Protein AF-0000000084362006 (afdb_homodimer)

Structure (mmCIF, N/CA/C/O backbone):
data_AF-0000000084362006-model_v1
#
loop_
_entity.id
_entity.type
_entity.pdbx_description
1 polymer 'CBS domain-containing protein'
#
loop_
_atom_site.group_PDB
_atom_site.id
_atom_site.type_symbol
_atom_site.label_atom_id
_atom_site.label_alt_id
_atom_site.label_comp_id
_atom_site.label_asym_id
_atom_site.label_entity_id
_atom_site.label_seq_id
_atom_site.pdbx_PDB_ins_code
_atom_site.Cartn_x
_atom_site.Cartn_y
_atom_site.Cartn_z
_atom_site.occupancy
_atom_site.B_iso_or_equiv
_atom_site.auth_seq_id
_atom_site.auth_comp_id
_atom_site.auth_asym_id
_atom_site.auth_atom_id
_atom_site.pdbx_PDB_model_num
ATOM 1 N N . MET A 1 1 ? 9.062 18.781 8.891 1 82.44 1 MET A N 1
ATOM 2 C CA . MET A 1 1 ? 9.781 17.594 9.359 1 82.44 1 MET A CA 1
ATOM 3 C C . MET A 1 1 ? 10.539 16.938 8.211 1 82.44 1 MET A C 1
ATOM 5 O O . MET A 1 1 ? 10.039 16.859 7.09 1 82.44 1 MET A O 1
ATOM 9 N N . LYS A 1 2 ? 11.789 16.469 8.547 1 90.5 2 LYS A N 1
ATOM 10 C CA . LYS A 1 2 ? 12.664 15.953 7.496 1 90.5 2 LYS A CA 1
ATOM 11 C C . LYS A 1 2 ? 12.586 14.43 7.414 1 90.5 2 LYS A C 1
ATOM 13 O O . LYS A 1 2 ? 12.188 13.766 8.375 1 90.5 2 LYS A O 1
ATOM 18 N N . ILE A 1 3 ? 12.984 13.922 6.242 1 92.62 3 ILE A N 1
ATOM 19 C CA . ILE A 1 3 ? 12.984 12.484 5.965 1 92.62 3 ILE A CA 1
ATOM 20 C C . ILE A 1 3 ? 13.953 11.781 6.91 1 92.62 3 ILE A C 1
ATOM 22 O O . ILE A 1 3 ? 13.719 10.641 7.316 1 92.62 3 ILE A O 1
ATOM 26 N N . SER A 1 4 ? 14.953 12.477 7.344 1 92.69 4 SER A N 1
ATOM 27 C CA . SER A 1 4 ? 15.953 11.914 8.242 1 92.69 4 SER A CA 1
ATOM 28 C C . SER A 1 4 ? 15.312 11.445 9.547 1 92.69 4 SER A C 1
ATOM 30 O O . SER A 1 4 ? 15.758 10.461 10.141 1 92.69 4 SER A O 1
ATOM 32 N N . THR A 1 5 ? 14.297 12.117 9.961 1 89.69 5 THR A N 1
ATOM 33 C CA . THR A 1 5 ? 13.602 11.781 11.195 1 89.69 5 THR A CA 1
ATOM 34 C C . THR A 1 5 ? 12.93 10.422 11.086 1 89.69 5 THR A C 1
ATOM 36 O O . THR A 1 5 ? 12.93 9.641 12.047 1 89.69 5 THR A O 1
ATOM 39 N N . ILE A 1 6 ? 12.383 10.125 9.945 1 89.94 6 ILE A N 1
ATOM 40 C CA . ILE A 1 6 ? 11.711 8.844 9.703 1 89.94 6 ILE A CA 1
ATOM 41 C C . ILE A 1 6 ? 12.75 7.723 9.664 1 89.94 6 ILE A C 1
ATOM 43 O O . ILE A 1 6 ? 12.531 6.652 10.234 1 89.94 6 ILE A O 1
ATOM 47 N N . LEU A 1 7 ? 13.859 8.023 9.023 1 90.19 7 LEU A N 1
ATOM 48 C CA . LEU A 1 7 ? 14.891 7.008 8.859 1 90.19 7 LEU A CA 1
ATOM 49 C C . LEU A 1 7 ? 15.477 6.605 10.211 1 90.19 7 LEU A C 1
ATOM 51 O O . LEU A 1 7 ? 15.82 5.438 10.422 1 90.19 7 LEU A O 1
ATOM 55 N N . LEU A 1 8 ? 15.625 7.539 11.016 1 86.06 8 LEU A N 1
ATOM 56 C CA . LEU A 1 8 ? 16.156 7.273 12.344 1 86.06 8 LEU A CA 1
ATOM 57 C C . LEU A 1 8 ? 15.273 6.297 13.109 1 86.06 8 LEU A C 1
ATOM 59 O O . LEU A 1 8 ? 15.766 5.461 13.875 1 86.06 8 LEU A O 1
ATOM 63 N N . ARG A 1 9 ? 14.055 6.312 12.828 1 83 9 ARG A N 1
ATOM 64 C CA . ARG A 1 9 ? 13.094 5.453 13.516 1 83 9 ARG A CA 1
ATOM 65 C C . ARG A 1 9 ? 13.062 4.062 12.891 1 83 9 ARG A C 1
ATOM 67 O O . ARG A 1 9 ? 12.797 3.076 13.578 1 83 9 ARG A O 1
ATOM 74 N N . LYS A 1 10 ? 13.227 3.922 11.633 1 83.94 10 LYS A N 1
ATOM 75 C CA . LYS A 1 10 ? 13.109 2.664 10.898 1 83.94 10 LYS A CA 1
ATOM 76 C C . LYS A 1 10 ? 14.391 1.849 11 1 83.94 10 LYS A C 1
ATOM 78 O O . LYS A 1 10 ? 14.367 0.624 10.867 1 83.94 10 LYS A O 1
ATOM 83 N N . GLY A 1 11 ? 15.5 2.459 11.234 1 74.69 11 GLY A N 1
ATOM 84 C CA . GLY A 1 11 ? 16.781 1.776 11.281 1 74.69 11 GLY A CA 1
ATOM 85 C C . GLY A 1 11 ? 17.562 1.874 9.984 1 74.69 11 GLY A C 1
ATOM 86 O O . GLY A 1 11 ? 17.031 2.359 8.977 1 74.69 11 GLY A O 1
ATOM 87 N N . ALA A 1 12 ? 18.828 1.39 10.023 1 67 12 ALA A N 1
ATOM 88 C CA . ALA A 1 12 ? 19.812 1.66 8.969 1 67 12 ALA A CA 1
ATOM 89 C C . ALA A 1 12 ? 19.875 0.514 7.965 1 67 12 ALA A C 1
ATOM 91 O O . ALA A 1 12 ? 20.484 0.64 6.906 1 67 12 ALA A O 1
ATOM 92 N N . ASN A 1 13 ? 19.219 -0.508 8.18 1 79.25 13 ASN A N 1
ATOM 93 C CA . ASN A 1 13 ? 19.422 -1.626 7.262 1 79.25 13 ASN A CA 1
ATOM 94 C C . ASN A 1 13 ? 18.375 -1.633 6.145 1 79.25 13 ASN A C 1
ATOM 96 O O . ASN A 1 13 ? 17.172 -1.722 6.414 1 79.25 13 ASN A O 1
ATOM 100 N N . VAL A 1 14 ? 18.969 -1.453 4.949 1 89.56 14 VAL A N 1
ATOM 101 C CA . VAL A 1 14 ? 18.078 -1.466 3.789 1 89.56 14 VAL A CA 1
ATOM 102 C C . VAL A 1 14 ? 18.141 -2.832 3.109 1 89.56 14 VAL A C 1
ATOM 104 O O . VAL A 1 14 ? 19.188 -3.246 2.619 1 89.56 14 VAL A O 1
ATOM 107 N N . ILE A 1 15 ? 17.125 -3.58 3.139 1 95.06 15 ILE A N 1
ATOM 108 C CA . ILE A 1 15 ? 17.016 -4.848 2.426 1 95.06 15 ILE A CA 1
ATOM 109 C C . ILE A 1 15 ? 16.766 -4.59 0.944 1 95.06 15 ILE A C 1
ATOM 111 O O . ILE A 1 15 ? 15.906 -3.771 0.592 1 95.06 15 ILE A O 1
ATOM 115 N N . SER A 1 16 ? 17.5 -5.199 0.056 1 97.19 16 SER A N 1
ATOM 116 C CA . SER A 1 16 ? 17.359 -5.02 -1.386 1 97.19 16 SER A CA 1
ATOM 117 C C . SER A 1 16 ? 17.438 -6.355 -2.119 1 97.19 16 SER A C 1
ATOM 119 O O . SER A 1 16 ? 17.766 -7.383 -1.518 1 97.19 16 SER A O 1
ATOM 121 N N . LEU A 1 17 ? 17.094 -6.324 -3.326 1 98.38 17 LEU A N 1
ATOM 122 C CA . LEU A 1 17 ? 17.156 -7.484 -4.207 1 98.38 17 LEU A CA 1
ATOM 123 C C . LEU A 1 17 ? 18.188 -7.262 -5.316 1 98.38 17 LEU A C 1
ATOM 125 O O . LEU A 1 17 ? 18.609 -6.125 -5.562 1 98.38 17 LEU A O 1
ATOM 129 N N . ARG A 1 18 ? 18.547 -8.367 -5.938 1 98.56 18 ARG A N 1
ATOM 130 C CA . ARG A 1 18 ? 19.25 -8.336 -7.215 1 98.56 18 ARG A CA 1
ATOM 131 C C . ARG A 1 18 ? 18.281 -8.531 -8.383 1 98.56 18 ARG A C 1
ATOM 133 O O . ARG A 1 18 ? 17.25 -9.164 -8.234 1 98.56 18 ARG A O 1
ATOM 140 N N . PRO A 1 19 ? 18.672 -7.957 -9.594 1 98.62 19 PRO A N 1
ATOM 141 C CA . PRO A 1 19 ? 17.797 -8.117 -10.758 1 98.62 19 PRO A CA 1
ATOM 142 C C . PRO A 1 19 ? 17.531 -9.586 -11.102 1 98.62 19 PRO A C 1
ATOM 144 O O . PRO A 1 19 ? 16.469 -9.922 -11.633 1 98.62 19 PRO A O 1
ATOM 147 N N . GLU A 1 20 ? 18.406 -10.445 -10.695 1 98.5 20 GLU A N 1
ATOM 148 C CA . GLU A 1 20 ? 18.344 -11.844 -11.117 1 98.5 20 GLU A CA 1
ATOM 149 C C . GLU A 1 20 ? 17.625 -12.695 -10.078 1 98.5 20 GLU A C 1
ATOM 151 O O . GLU A 1 20 ? 17.391 -13.891 -10.297 1 98.5 20 GLU A O 1
ATOM 156 N N . ASP A 1 21 ? 17.391 -12.133 -8.922 1 98.56 21 ASP A N 1
ATOM 157 C CA . ASP A 1 21 ? 16.594 -12.875 -7.945 1 98.56 21 ASP A CA 1
ATOM 158 C C . ASP A 1 21 ? 15.234 -13.242 -8.516 1 98.56 21 ASP A C 1
ATOM 160 O O . ASP A 1 21 ? 14.758 -12.609 -9.461 1 98.56 21 ASP A O 1
ATOM 164 N N . THR A 1 22 ? 14.578 -14.242 -8 1 98.69 22 THR A N 1
ATOM 165 C CA . THR A 1 22 ? 13.258 -14.648 -8.469 1 98.69 22 THR A CA 1
ATOM 166 C C . THR A 1 22 ? 12.164 -13.898 -7.719 1 98.69 22 THR A C 1
ATOM 168 O O . THR A 1 22 ? 12.391 -13.383 -6.621 1 98.69 22 THR A O 1
ATOM 171 N N . VAL A 1 23 ? 11.039 -13.898 -8.281 1 98.44 23 VAL A N 1
ATOM 172 C CA . VAL A 1 23 ? 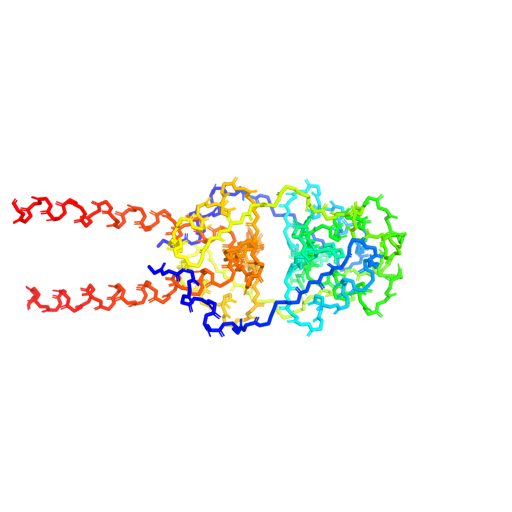9.867 -13.312 -7.645 1 98.44 23 VAL A CA 1
ATOM 173 C C . VAL A 1 23 ? 9.508 -14.102 -6.387 1 98.44 23 VAL A C 1
ATOM 175 O O . VAL A 1 23 ? 9.055 -13.523 -5.398 1 98.44 23 VAL A O 1
ATOM 178 N N . GLN A 1 24 ? 9.805 -15.336 -6.43 1 98.38 24 GLN A N 1
ATOM 179 C CA . GLN A 1 24 ? 9.617 -16.141 -5.234 1 98.38 24 GLN A CA 1
ATOM 180 C C . GLN A 1 24 ? 10.445 -15.617 -4.07 1 98.38 24 GLN A C 1
ATOM 182 O O . GLN A 1 24 ? 9.938 -15.461 -2.957 1 98.38 24 GLN A O 1
ATOM 187 N N . THR A 1 25 ? 11.672 -15.359 -4.363 1 98.62 25 THR A N 1
ATOM 188 C CA . THR A 1 25 ? 12.555 -14.789 -3.348 1 98.62 25 THR A CA 1
ATOM 189 C C . THR A 1 25 ? 12.039 -13.438 -2.877 1 98.62 25 THR A C 1
ATOM 191 O O . THR A 1 25 ? 12 -13.164 -1.677 1 98.62 25 THR A O 1
ATOM 194 N N . ALA A 1 26 ? 11.648 -12.648 -3.814 1 98.75 26 ALA A N 1
ATOM 195 C CA . ALA A 1 26 ? 11.109 -11.328 -3.49 1 98.75 26 ALA A CA 1
ATOM 196 C C . ALA A 1 26 ? 9.883 -11.438 -2.59 1 98.75 26 ALA A C 1
ATOM 198 O O . ALA A 1 26 ? 9.773 -10.734 -1.586 1 98.75 26 ALA A O 1
ATOM 199 N N . SER A 1 27 ? 8.93 -12.328 -2.92 1 98.62 27 SER A N 1
ATOM 200 C CA . SER A 1 27 ? 7.707 -12.492 -2.141 1 98.62 27 SER A CA 1
ATOM 201 C C . SER A 1 27 ? 8.016 -12.938 -0.714 1 98.62 27 SER A C 1
ATOM 203 O O . SER A 1 27 ? 7.352 -12.508 0.231 1 98.62 27 SER A O 1
ATOM 205 N N . ALA A 1 28 ? 9.055 -13.773 -0.589 1 98.69 28 ALA A N 1
ATOM 206 C CA . ALA A 1 28 ? 9.477 -14.227 0.732 1 98.69 28 ALA A CA 1
ATOM 207 C C . ALA A 1 28 ? 10 -13.062 1.569 1 98.69 28 ALA A C 1
ATOM 209 O O . ALA A 1 28 ? 9.594 -12.891 2.721 1 98.69 28 ALA A O 1
ATOM 210 N N . ILE A 1 29 ? 10.836 -12.289 1.008 1 98.44 29 ILE A N 1
ATOM 211 C CA . ILE A 1 29 ? 11.461 -11.18 1.724 1 98.44 29 ILE A CA 1
ATOM 212 C C . ILE A 1 29 ? 10.398 -10.156 2.117 1 98.44 29 ILE A C 1
ATOM 214 O O . ILE A 1 29 ? 10.367 -9.695 3.262 1 98.44 29 ILE A O 1
ATOM 218 N N . LEU A 1 30 ? 9.492 -9.82 1.196 1 98.19 30 LEU A N 1
ATOM 219 C CA . LEU A 1 30 ? 8.43 -8.867 1.482 1 98.19 30 LEU A CA 1
ATOM 220 C C . LEU A 1 30 ? 7.559 -9.359 2.633 1 98.19 30 LEU A C 1
ATOM 222 O O . LEU A 1 30 ? 7.25 -8.594 3.555 1 98.19 30 LEU A O 1
ATOM 226 N N . THR A 1 31 ? 7.219 -10.633 2.576 1 98.25 31 THR A N 1
ATOM 227 C CA . THR A 1 31 ? 6.305 -11.219 3.551 1 98.25 31 THR A CA 1
ATOM 228 C C . THR A 1 31 ? 6.965 -11.312 4.922 1 98.25 31 THR A C 1
ATOM 230 O O . THR A 1 31 ? 6.391 -10.891 5.926 1 98.25 31 THR A O 1
ATOM 233 N N . ILE A 1 32 ? 8.188 -11.789 4.973 1 97.75 32 ILE A N 1
ATOM 234 C CA . ILE A 1 32 ? 8.898 -12.047 6.219 1 97.75 32 ILE A CA 1
ATOM 235 C C . ILE A 1 32 ? 9.203 -10.727 6.922 1 97.75 32 ILE A C 1
ATOM 237 O O . ILE A 1 32 ? 9.07 -10.625 8.141 1 97.75 32 ILE A O 1
ATOM 241 N N . ASN A 1 33 ? 9.562 -9.727 6.18 1 95.62 33 ASN A N 1
ATOM 242 C CA . ASN A 1 33 ? 9.969 -8.453 6.766 1 95.62 33 ASN A CA 1
ATOM 243 C C . ASN A 1 33 ? 8.789 -7.496 6.887 1 95.62 33 ASN A C 1
ATOM 245 O O . ASN A 1 33 ? 8.93 -6.395 7.418 1 95.62 33 ASN A O 1
ATOM 249 N N . LYS A 1 34 ? 7.617 -7.852 6.348 1 95.25 34 LYS A N 1
ATOM 250 C CA . LYS A 1 34 ? 6.391 -7.066 6.414 1 95.25 34 LYS A CA 1
ATOM 251 C C . LYS A 1 34 ? 6.582 -5.691 5.781 1 95.25 34 LYS A C 1
ATOM 253 O O . LYS A 1 34 ? 6.227 -4.672 6.375 1 95.25 34 LYS A O 1
ATOM 258 N N . ILE A 1 35 ? 7.207 -5.703 4.605 1 95.19 35 ILE A N 1
ATOM 259 C CA . ILE A 1 35 ? 7.395 -4.473 3.848 1 95.19 35 ILE A CA 1
ATOM 260 C C . ILE A 1 35 ? 6.73 -4.605 2.479 1 95.19 35 ILE A C 1
ATOM 262 O O . ILE A 1 35 ? 6.445 -5.715 2.023 1 95.19 35 ILE A O 1
ATOM 266 N N . GLY A 1 36 ? 6.461 -3.467 1.803 1 97.06 36 GLY A N 1
ATOM 267 C CA . GLY A 1 36 ? 5.637 -3.492 0.606 1 97.06 36 GLY A CA 1
ATOM 268 C C . GLY A 1 36 ? 6.434 -3.314 -0.672 1 97.06 36 GLY A C 1
ATOM 269 O O . GLY A 1 36 ? 5.891 -3.434 -1.771 1 97.06 36 GLY A O 1
ATOM 270 N N . ALA A 1 37 ? 7.738 -3.014 -0.5 1 97.94 37 ALA A N 1
ATOM 271 C CA . ALA A 1 37 ? 8.586 -2.816 -1.672 1 97.94 37 ALA A CA 1
ATOM 272 C C . ALA A 1 37 ? 10.055 -3.053 -1.333 1 97.94 37 ALA A C 1
ATOM 274 O O . ALA A 1 37 ? 10.461 -2.939 -0.172 1 97.94 37 ALA A O 1
ATOM 275 N N . LEU A 1 38 ? 10.781 -3.391 -2.354 1 98.44 38 LEU A N 1
ATOM 276 C CA . LEU A 1 38 ? 12.211 -3.639 -2.234 1 98.44 38 LEU A CA 1
ATOM 277 C C . LEU A 1 38 ? 12.984 -2.9 -3.324 1 98.44 38 LEU A C 1
ATOM 279 O O . LEU A 1 38 ? 12.664 -3.027 -4.508 1 98.44 38 LEU A O 1
ATOM 283 N N . PRO A 1 39 ? 13.953 -2.117 -2.904 1 98.44 39 PRO A N 1
ATOM 284 C CA . PRO A 1 39 ? 14.867 -1.614 -3.934 1 98.44 39 PRO A CA 1
ATOM 285 C C . PRO A 1 39 ? 15.703 -2.721 -4.566 1 98.44 39 PRO A C 1
ATOM 287 O O . PRO A 1 39 ? 15.969 -3.742 -3.93 1 98.44 39 PRO A O 1
ATOM 290 N N . VAL A 1 40 ? 16.016 -2.488 -5.82 1 98.75 40 VAL A N 1
ATOM 291 C CA . VAL A 1 40 ? 16.828 -3.457 -6.559 1 98.75 40 VAL A CA 1
ATOM 292 C C . VAL A 1 40 ? 18.188 -2.848 -6.895 1 98.75 40 VAL A C 1
ATOM 294 O O . VAL A 1 40 ? 18.266 -1.776 -7.5 1 98.75 40 VAL A O 1
ATOM 297 N N . ARG A 1 41 ? 19.203 -3.535 -6.484 1 97.81 41 ARG A N 1
ATOM 298 C CA . ARG A 1 41 ? 20.578 -3.08 -6.73 1 97.81 41 ARG A CA 1
ATOM 299 C C . ARG A 1 41 ? 21.344 -4.094 -7.566 1 97.81 41 ARG A C 1
ATOM 301 O O . ARG A 1 41 ? 21.188 -5.305 -7.379 1 97.81 41 ARG A O 1
ATOM 308 N N . ASN A 1 42 ? 22.125 -3.559 -8.461 1 97 42 ASN A N 1
ATOM 309 C CA . ASN A 1 42 ? 22.953 -4.469 -9.242 1 97 42 ASN A CA 1
ATOM 310 C C . ASN A 1 42 ? 24.234 -4.832 -8.5 1 97 42 ASN A C 1
ATOM 312 O O . ASN A 1 42 ? 24.391 -4.52 -7.32 1 97 42 ASN A O 1
ATOM 316 N N . SER A 1 43 ? 25.078 -5.551 -9.195 1 95.75 43 SER A N 1
ATOM 317 C CA . SER A 1 43 ? 26.297 -6.047 -8.586 1 95.75 43 SER A CA 1
ATOM 318 C C . SER A 1 43 ? 27.219 -4.898 -8.164 1 95.75 43 SER A C 1
ATOM 320 O O . SER A 1 43 ? 28.031 -5.047 -7.25 1 95.75 43 SER A O 1
ATOM 322 N N . ALA A 1 44 ? 27.109 -3.699 -8.781 1 95 44 ALA A N 1
ATOM 323 C CA . ALA A 1 44 ? 27.891 -2.516 -8.461 1 95 44 ALA A CA 1
ATOM 324 C C . ALA A 1 44 ? 27.234 -1.704 -7.348 1 95 44 ALA A C 1
ATOM 326 O O . ALA A 1 44 ? 27.656 -0.58 -7.059 1 95 44 ALA A O 1
ATOM 327 N N . GLU A 1 45 ? 26.156 -2.209 -6.801 1 93.25 45 GLU A N 1
ATOM 328 C CA . GLU A 1 45 ? 25.438 -1.606 -5.684 1 93.25 45 GLU A CA 1
ATOM 329 C C . GLU A 1 45 ? 24.688 -0.35 -6.125 1 93.25 45 GLU A C 1
ATOM 331 O O . GLU A 1 45 ? 24.359 0.506 -5.297 1 93.25 45 GLU A O 1
ATOM 336 N N . GLU A 1 46 ? 24.484 -0.312 -7.391 1 95.44 46 GLU A N 1
ATOM 337 C CA . GLU A 1 46 ? 23.688 0.79 -7.914 1 95.44 46 GLU A CA 1
ATOM 338 C C . GLU A 1 46 ? 22.188 0.462 -7.871 1 95.44 46 GLU A C 1
ATOM 340 O O . GLU A 1 46 ? 21.797 -0.675 -8.133 1 95.44 46 GLU A O 1
ATOM 345 N N . LEU A 1 47 ? 21.453 1.481 -7.488 1 97.62 47 LEU A N 1
ATOM 346 C CA . LEU A 1 47 ? 20 1.324 -7.512 1 97.62 47 LEU A CA 1
ATOM 347 C C . LEU A 1 47 ? 19.484 1.253 -8.945 1 97.62 47 LEU A C 1
ATOM 349 O O . LEU A 1 47 ? 19.562 2.234 -9.688 1 97.62 47 LEU A O 1
ATOM 353 N N . VAL A 1 48 ? 18.938 0.083 -9.328 1 98 48 VAL A N 1
ATOM 354 C CA . VAL A 1 48 ? 18.578 -0.089 -10.734 1 98 48 VAL A CA 1
ATOM 355 C C . VAL A 1 48 ? 17.062 -0.267 -10.859 1 98 48 VAL A C 1
ATOM 357 O O . VAL A 1 48 ? 16.531 -0.338 -11.969 1 98 48 VAL A O 1
ATOM 360 N N . GLY A 1 49 ? 16.328 -0.363 -9.766 1 98.44 49 GLY A N 1
ATOM 361 C CA . GLY A 1 49 ? 14.891 -0.518 -9.828 1 98.44 49 GLY A CA 1
ATOM 362 C C . GLY A 1 49 ? 14.25 -0.635 -8.453 1 98.44 49 GLY A C 1
ATOM 363 O O . GLY A 1 49 ? 14.914 -0.479 -7.434 1 98.44 49 GLY A O 1
ATOM 364 N N . ILE A 1 50 ? 13.008 -0.867 -8.438 1 98.62 50 ILE A N 1
ATOM 365 C CA . ILE A 1 50 ? 12.227 -1.124 -7.23 1 98.62 50 ILE A CA 1
ATOM 366 C C . ILE A 1 50 ? 11.07 -2.07 -7.555 1 98.62 50 ILE A C 1
ATOM 368 O O . ILE A 1 50 ? 10.438 -1.949 -8.602 1 98.62 50 ILE A O 1
ATOM 372 N N . LEU A 1 51 ? 10.883 -3.062 -6.727 1 98.81 51 LEU A N 1
ATOM 373 C CA . LEU A 1 51 ? 9.797 -4.031 -6.883 1 98.81 51 LEU A CA 1
ATOM 374 C C . LEU A 1 51 ? 8.844 -3.979 -5.695 1 98.81 51 LEU A C 1
ATOM 376 O O . LEU A 1 51 ? 9.273 -4.117 -4.547 1 98.81 51 LEU A O 1
ATOM 380 N N . SER A 1 52 ? 7.613 -3.723 -5.957 1 98.38 52 SER A N 1
ATOM 381 C CA . SER A 1 52 ? 6.609 -3.641 -4.898 1 98.38 52 SER A CA 1
ATOM 382 C C . SER A 1 52 ? 5.629 -4.805 -4.977 1 98.38 52 SER A C 1
ATOM 384 O O . SER A 1 52 ? 5.668 -5.598 -5.922 1 98.38 52 SER A O 1
ATOM 386 N N . GLU A 1 53 ? 4.816 -4.918 -3.908 1 98.31 53 GLU A N 1
ATOM 387 C CA . GLU A 1 53 ? 3.721 -5.883 -3.918 1 98.31 53 GLU A CA 1
ATOM 388 C C . GLU A 1 53 ? 2.84 -5.707 -5.152 1 98.31 53 GLU A C 1
ATOM 390 O O . GLU A 1 53 ? 2.406 -6.688 -5.758 1 98.31 53 GLU A O 1
ATOM 395 N N . ARG A 1 54 ? 2.664 -4.516 -5.574 1 98.06 54 ARG A N 1
ATOM 396 C CA . ARG A 1 54 ? 1.841 -4.227 -6.742 1 98.06 54 ARG A CA 1
ATOM 397 C C . ARG A 1 54 ? 2.467 -4.797 -8.008 1 98.06 54 ARG A C 1
ATOM 399 O O . ARG A 1 54 ? 1.763 -5.344 -8.867 1 98.06 54 ARG A O 1
ATOM 406 N N . ASP A 1 55 ? 3.689 -4.645 -8.18 1 98.38 55 ASP A N 1
ATOM 407 C CA . ASP A 1 55 ? 4.383 -5.199 -9.336 1 98.38 55 ASP A CA 1
ATOM 408 C C . ASP A 1 55 ? 4.188 -6.711 -9.422 1 98.38 55 ASP A C 1
ATOM 410 O O . ASP A 1 55 ? 4.008 -7.262 -10.508 1 98.38 55 ASP A O 1
ATOM 414 N N . ILE A 1 56 ? 4.266 -7.344 -8.25 1 98.62 56 ILE A N 1
ATOM 415 C CA . ILE A 1 56 ? 4.125 -8.797 -8.203 1 98.62 56 ILE A CA 1
ATOM 416 C C . ILE A 1 56 ? 2.703 -9.188 -8.594 1 98.62 56 ILE A C 1
ATOM 418 O O . ILE A 1 56 ? 2.502 -10.125 -9.375 1 98.62 56 ILE A O 1
ATOM 422 N N . VAL A 1 57 ? 1.765 -8.484 -8.125 1 98.56 57 VAL A N 1
ATOM 423 C CA . VAL A 1 57 ? 0.371 -8.773 -8.438 1 98.56 57 VAL A CA 1
ATOM 424 C C . VAL A 1 57 ? 0.111 -8.531 -9.922 1 98.56 57 VAL A C 1
ATOM 426 O O . VAL A 1 57 ? -0.589 -9.305 -10.578 1 98.56 57 VAL A O 1
ATOM 429 N N . LYS A 1 58 ? 0.659 -7.465 -10.461 1 98.31 58 LYS A N 1
ATOM 430 C CA . LYS A 1 58 ? 0.586 -7.23 -11.898 1 98.31 58 LYS A CA 1
ATOM 431 C C . LYS A 1 58 ? 1.196 -8.398 -12.68 1 98.31 58 LYS A C 1
ATOM 433 O O . LYS A 1 58 ? 0.647 -8.828 -13.695 1 98.31 58 LYS A O 1
ATOM 438 N N . GLY A 1 59 ? 2.332 -8.836 -12.188 1 98.31 59 GLY A N 1
ATOM 439 C CA . GLY A 1 59 ? 2.979 -9.984 -12.805 1 98.31 59 GLY A CA 1
ATOM 440 C C . GLY A 1 59 ? 2.119 -11.234 -12.789 1 98.31 59 GLY A C 1
ATOM 441 O O . GLY A 1 59 ? 2.082 -11.984 -13.766 1 98.31 59 GLY A O 1
ATOM 442 N N . MET A 1 60 ? 1.511 -11.422 -11.648 1 97.69 60 MET A N 1
ATOM 443 C CA . MET A 1 60 ? 0.619 -12.578 -11.531 1 97.69 60 MET A CA 1
ATOM 444 C C . MET A 1 60 ? -0.513 -12.492 -12.555 1 97.69 60 MET A C 1
ATOM 446 O O . MET A 1 60 ? -0.897 -13.5 -13.141 1 97.69 60 MET A O 1
ATOM 450 N N . HIS A 1 61 ? -1.099 -11.32 -12.703 1 98.12 61 HIS A N 1
ATOM 451 C CA . HIS A 1 61 ? -2.152 -11.125 -13.688 1 98.12 61 HIS A CA 1
ATOM 452 C C . HIS A 1 61 ? -1.65 -11.422 -15.102 1 98.12 61 HIS A C 1
ATOM 454 O O . HIS A 1 61 ? -2.346 -12.07 -15.883 1 98.12 61 HIS A O 1
ATOM 460 N N . GLN A 1 62 ? -0.466 -11.039 -15.406 1 97.75 62 GLN A N 1
ATOM 461 C CA . GLN A 1 62 ? 0.074 -11.109 -16.766 1 97.75 62 GLN A CA 1
ATOM 462 C C . GLN A 1 62 ? 0.59 -12.508 -17.078 1 97.75 62 GLN A C 1
ATOM 464 O O . GLN A 1 62 ? 0.439 -12.992 -18.203 1 97.75 62 GLN A O 1
ATOM 469 N N . MET A 1 63 ? 1.189 -13.227 -16.031 1 97.38 63 MET A N 1
ATOM 470 C CA . MET A 1 63 ? 1.956 -14.438 -16.328 1 97.38 63 MET A CA 1
ATOM 471 C C . MET A 1 63 ? 1.322 -15.656 -15.656 1 97.38 63 MET A C 1
ATOM 473 O O . MET A 1 63 ? 1.737 -16.781 -15.906 1 97.38 63 MET A O 1
ATOM 477 N N . GLY A 1 64 ? 0.411 -15.43 -14.836 1 96.62 64 GLY A N 1
ATOM 478 C CA . GLY A 1 64 ? -0.166 -16.547 -14.102 1 96.62 64 GLY A CA 1
ATOM 479 C C . GLY A 1 64 ? 0.825 -17.219 -13.18 1 96.62 64 GLY A C 1
ATOM 480 O O . GLY A 1 64 ? 1.566 -16.562 -12.453 1 96.62 64 GLY A O 1
ATOM 481 N N . ALA A 1 65 ? 0.828 -18.5 -13.234 1 96.56 65 ALA A N 1
ATOM 482 C CA . ALA A 1 65 ? 1.661 -19.297 -12.336 1 96.56 65 ALA A CA 1
ATOM 483 C C . ALA A 1 65 ? 3.143 -19.094 -12.641 1 96.56 65 ALA A C 1
ATOM 485 O O . ALA A 1 65 ? 3.988 -19.234 -11.75 1 96.56 65 ALA A O 1
ATOM 486 N N . ALA A 1 66 ? 3.459 -18.75 -13.805 1 97.44 66 ALA A N 1
ATOM 487 C CA . ALA A 1 66 ? 4.852 -18.609 -14.219 1 97.44 66 ALA A CA 1
ATOM 488 C C . ALA A 1 66 ? 5.504 -17.406 -13.531 1 97.44 66 ALA A C 1
ATOM 490 O O . ALA A 1 66 ? 6.73 -17.297 -13.5 1 97.44 66 ALA A O 1
ATOM 491 N N . CYS A 1 67 ? 4.699 -16.547 -12.961 1 97.94 67 CYS A N 1
ATOM 492 C CA . CYS A 1 67 ? 5.184 -15.32 -12.328 1 97.94 67 CYS A CA 1
ATOM 493 C C . CYS A 1 67 ? 6.176 -15.633 -11.219 1 97.94 67 CYS A C 1
ATOM 495 O O . CYS A 1 67 ? 7.195 -14.953 -11.078 1 97.94 67 CYS A O 1
ATOM 497 N N . ILE A 1 68 ? 5.906 -16.688 -10.453 1 97.12 68 ILE A N 1
ATOM 498 C CA . ILE A 1 68 ? 6.672 -17 -9.25 1 97.12 68 ILE A CA 1
ATOM 499 C C . ILE A 1 68 ? 8.125 -17.266 -9.625 1 97.12 68 ILE A C 1
ATOM 501 O O . ILE A 1 68 ? 9.039 -16.984 -8.844 1 97.12 68 ILE A O 1
ATOM 505 N N . ASN A 1 69 ? 8.328 -17.75 -10.859 1 97.38 69 ASN A N 1
ATOM 506 C CA . ASN A 1 69 ? 9.664 -18.141 -11.289 1 97.38 69 ASN A CA 1
ATOM 507 C C . ASN A 1 69 ? 10.32 -17.062 -12.141 1 97.38 69 ASN A C 1
ATOM 509 O O . ASN A 1 69 ? 11.477 -17.188 -12.547 1 97.38 69 ASN A O 1
ATOM 513 N N . SER A 1 70 ? 9.617 -16.016 -12.414 1 98.06 70 SER A N 1
ATOM 514 C CA . SER A 1 70 ? 10.195 -14.914 -13.164 1 98.06 70 SER A CA 1
ATOM 515 C C . SER A 1 70 ? 11.242 -14.164 -12.344 1 98.06 70 SER A C 1
ATOM 517 O O . SER A 1 70 ? 11.352 -14.383 -11.133 1 98.06 70 SER A O 1
ATOM 519 N N . LEU A 1 71 ? 12.023 -13.406 -13.094 1 98.75 71 LEU A N 1
ATOM 520 C CA . LEU A 1 71 ? 13.086 -12.648 -12.43 1 98.75 71 LEU A CA 1
ATOM 521 C C . LEU A 1 71 ? 12.594 -11.266 -12.016 1 98.75 71 LEU A C 1
ATOM 523 O O . LEU A 1 71 ? 11.711 -10.695 -12.664 1 98.75 71 LEU A O 1
ATOM 527 N N . VAL A 1 72 ? 13.156 -10.742 -10.961 1 98.81 72 VAL A N 1
ATOM 528 C CA . VAL A 1 72 ? 12.836 -9.43 -10.43 1 98.81 72 VAL A CA 1
ATOM 529 C C . VAL A 1 72 ? 12.922 -8.383 -11.539 1 98.81 72 VAL A C 1
ATOM 531 O O . VAL A 1 72 ? 12.039 -7.531 -11.672 1 98.81 72 VAL A O 1
ATOM 534 N N . GLN A 1 73 ? 13.906 -8.469 -12.383 1 98.5 73 GLN A N 1
ATOM 535 C CA . GLN A 1 73 ? 14.125 -7.48 -13.438 1 98.5 73 GLN A CA 1
ATOM 536 C C . GLN A 1 73 ? 12.977 -7.48 -14.438 1 98.5 73 GLN A C 1
ATOM 538 O O . GLN A 1 73 ? 12.766 -6.496 -15.156 1 98.5 73 GLN A O 1
ATOM 543 N N . ASP A 1 74 ? 12.203 -8.539 -14.484 1 98 74 ASP A N 1
ATOM 544 C CA . ASP A 1 74 ? 11.094 -8.641 -15.43 1 98 74 ASP A CA 1
ATOM 545 C C . ASP A 1 74 ? 9.883 -7.844 -14.938 1 98 74 ASP A C 1
ATOM 547 O O . ASP A 1 74 ? 8.984 -7.523 -15.727 1 98 74 ASP A O 1
ATOM 551 N N . LEU A 1 75 ? 9.891 -7.531 -13.648 1 98.38 75 LEU A N 1
ATOM 552 C CA . LEU A 1 75 ? 8.68 -6.957 -13.07 1 98.38 75 LEU A CA 1
ATOM 553 C C . LEU A 1 75 ? 8.961 -5.598 -12.445 1 98.38 75 LEU A C 1
ATOM 555 O O . LEU A 1 75 ? 8.047 -4.781 -12.281 1 98.38 75 LEU A O 1
ATOM 559 N N . MET A 1 76 ? 10.18 -5.391 -12.078 1 98.38 76 MET A N 1
ATOM 560 C CA . MET A 1 76 ? 10.516 -4.191 -11.312 1 98.38 76 MET A CA 1
ATOM 561 C C . MET A 1 76 ? 10.32 -2.936 -12.148 1 98.38 76 MET A C 1
ATOM 563 O O . MET A 1 76 ? 10.344 -2.994 -13.383 1 98.38 76 MET A O 1
ATOM 567 N N . SER A 1 77 ? 10.031 -1.827 -11.445 1 97.75 77 SER A N 1
ATOM 568 C CA . SER A 1 77 ? 10.094 -0.525 -12.102 1 97.75 77 SER A CA 1
ATOM 569 C C . SER A 1 77 ? 11.531 -0.023 -12.211 1 97.75 77 SER A C 1
ATOM 571 O O . SER A 1 77 ? 12.289 -0.09 -11.242 1 97.75 77 SER A O 1
ATOM 573 N N . THR A 1 78 ? 11.883 0.504 -13.352 1 97 78 THR A N 1
ATOM 574 C CA . THR A 1 78 ? 13.266 0.938 -13.555 1 97 78 THR A CA 1
ATOM 575 C C . THR A 1 78 ? 13.367 2.459 -13.469 1 97 78 THR A C 1
ATOM 577 O O . THR A 1 78 ? 14.469 3.002 -13.336 1 97 78 THR A O 1
ATOM 580 N N . LYS A 1 79 ? 12.289 3.17 -13.617 1 94.56 79 LYS A N 1
ATOM 581 C CA . LYS A 1 79 ? 12.266 4.609 -13.375 1 94.56 79 LYS A CA 1
ATOM 582 C C . LYS A 1 79 ? 11.984 4.922 -11.914 1 94.56 79 LYS A C 1
ATOM 584 O O . LYS A 1 79 ? 10.844 5.223 -11.539 1 94.56 79 LYS A O 1
ATOM 589 N N . VAL A 1 80 ? 13.055 4.934 -11.164 1 96.25 80 VAL A N 1
ATOM 590 C CA . VAL A 1 80 ? 12.906 5.031 -9.719 1 96.25 80 VAL A CA 1
ATOM 591 C C . VAL A 1 80 ? 13.023 6.492 -9.281 1 96.25 80 VAL A C 1
ATOM 593 O O . VAL A 1 80 ? 14.039 7.141 -9.531 1 96.25 80 VAL A O 1
ATOM 596 N N . THR A 1 81 ? 12.023 7.051 -8.742 1 97.38 81 THR A N 1
ATOM 597 C CA . THR A 1 81 ? 12.094 8.344 -8.078 1 97.38 81 THR A CA 1
ATOM 598 C C . THR A 1 81 ? 12.695 8.211 -6.684 1 97.38 81 THR A C 1
ATOM 600 O O . THR A 1 81 ? 12.336 7.297 -5.938 1 97.38 81 THR A O 1
ATOM 603 N N . THR A 1 82 ? 13.641 9.07 -6.359 1 97.62 82 THR A N 1
ATOM 604 C CA . THR A 1 82 ? 14.305 9 -5.066 1 97.62 82 THR A CA 1
ATOM 605 C C . THR A 1 82 ? 14.172 10.312 -4.309 1 97.62 82 THR A C 1
ATOM 607 O O . THR A 1 82 ? 13.688 11.305 -4.859 1 97.62 82 THR A O 1
ATOM 610 N N . CYS A 1 83 ? 14.508 10.258 -3.072 1 97.12 83 CYS A N 1
ATOM 611 C CA . CYS A 1 83 ? 14.609 11.469 -2.268 1 97.12 83 CYS A CA 1
ATOM 612 C C . CYS A 1 83 ? 15.875 11.453 -1.414 1 97.12 83 CYS A C 1
ATOM 614 O O . CYS A 1 83 ? 16.625 10.477 -1.442 1 97.12 83 CYS A O 1
ATOM 616 N N . THR A 1 84 ? 16.125 12.57 -0.759 1 97 84 THR A N 1
ATOM 617 C CA . THR A 1 84 ? 17.266 12.664 0.144 1 97 84 THR A CA 1
ATOM 618 C C . THR A 1 84 ? 16.812 12.789 1.593 1 97 84 THR A C 1
ATOM 620 O O . THR A 1 84 ? 15.641 13.078 1.854 1 97 84 THR A O 1
ATOM 623 N N . GLU A 1 85 ? 17.719 12.531 2.492 1 94.06 85 GLU A N 1
ATOM 624 C CA . GLU A 1 85 ? 17.375 12.57 3.91 1 94.06 85 GLU A CA 1
ATOM 625 C C . GLU A 1 85 ? 17.031 13.984 4.355 1 94.06 85 GLU A C 1
ATOM 627 O O . GLU A 1 85 ? 16.391 14.18 5.395 1 94.06 85 GLU A O 1
ATOM 632 N N . ASP A 1 86 ? 17.406 15.008 3.553 1 95.5 86 ASP A N 1
ATOM 633 C CA . ASP A 1 86 ? 17.203 16.406 3.932 1 95.5 86 ASP A CA 1
ATOM 634 C C . ASP A 1 86 ? 15.891 16.938 3.377 1 95.5 86 ASP A C 1
ATOM 636 O O . ASP A 1 86 ? 15.461 18.047 3.729 1 95.5 86 ASP A O 1
ATOM 640 N N . GLU A 1 87 ? 15.266 16.188 2.541 1 94.88 87 GLU A N 1
ATOM 641 C CA . GLU A 1 87 ? 14 16.625 1.969 1 94.88 87 GLU A CA 1
ATOM 642 C C . GLU A 1 87 ? 12.898 16.625 3.021 1 94.88 87 GLU A C 1
ATOM 644 O O . GLU A 1 87 ? 12.93 15.852 3.979 1 94.88 87 GLU A O 1
ATOM 649 N N . ASP A 1 88 ? 11.945 17.562 2.818 1 91.38 88 ASP A N 1
ATOM 650 C CA . ASP A 1 88 ? 10.789 17.641 3.707 1 91.38 88 ASP A CA 1
ATOM 651 C C . ASP A 1 88 ? 9.789 16.531 3.412 1 91.38 88 ASP A C 1
ATOM 653 O O . ASP A 1 88 ? 9.539 16.203 2.25 1 91.38 88 ASP A O 1
ATOM 657 N N . VAL A 1 89 ? 9.125 16.094 4.469 1 90.25 89 VAL A N 1
ATOM 658 C CA . VAL A 1 89 ? 8.125 15.039 4.367 1 90.25 89 VAL A CA 1
ATOM 659 C C . VAL A 1 89 ? 7.016 15.469 3.406 1 90.25 89 VAL A C 1
ATOM 661 O O . VAL A 1 89 ? 6.523 14.664 2.617 1 90.25 89 VAL A O 1
ATOM 664 N N . GLN A 1 90 ? 6.676 16.688 3.434 1 86.31 90 GLN A N 1
ATOM 665 C CA . GLN A 1 90 ? 5.617 17.203 2.568 1 86.31 90 GLN A CA 1
ATOM 666 C C . GLN A 1 90 ? 5.996 17.078 1.097 1 86.31 90 GLN A C 1
ATOM 668 O O . GLN A 1 90 ? 5.164 16.719 0.263 1 86.31 90 GLN A O 1
ATOM 673 N N . SER A 1 91 ? 7.203 17.438 0.812 1 90.81 91 SER A N 1
ATOM 674 C CA . SER A 1 91 ? 7.691 17.312 -0.557 1 90.81 91 SER A CA 1
ATOM 675 C C . SER A 1 91 ? 7.648 15.867 -1.037 1 90.81 91 SER A C 1
ATOM 677 O O . SER A 1 91 ? 7.242 15.594 -2.17 1 90.81 91 SER A O 1
ATOM 679 N N . VAL A 1 92 ? 8.023 14.977 -0.136 1 93.56 92 VAL A N 1
ATOM 680 C CA . VAL A 1 92 ? 8.047 13.555 -0.463 1 93.56 92 VAL A CA 1
ATOM 681 C C . VAL A 1 92 ? 6.621 13.047 -0.644 1 93.56 92 VAL A C 1
ATOM 683 O O . VAL A 1 92 ? 6.348 12.258 -1.552 1 93.56 92 VAL A O 1
ATOM 686 N N . GLN A 1 93 ? 5.746 13.508 0.156 1 90.88 93 GLN A N 1
ATOM 687 C CA . GLN A 1 93 ? 4.336 13.156 0.019 1 90.88 93 GLN A CA 1
ATOM 688 C C . GLN A 1 93 ? 3.795 13.562 -1.347 1 90.88 93 GLN A C 1
ATOM 690 O O . GLN A 1 93 ? 3.053 12.812 -1.978 1 90.88 93 GLN A O 1
ATOM 695 N N . GLN A 1 94 ? 4.207 14.727 -1.793 1 90.38 94 GLN A N 1
ATOM 696 C CA . GLN A 1 94 ? 3.773 15.234 -3.092 1 90.38 94 GLN A CA 1
ATOM 697 C C . GLN A 1 94 ? 4.336 14.383 -4.227 1 90.38 94 GLN A C 1
ATOM 699 O O . GLN A 1 94 ? 3.641 14.117 -5.211 1 90.38 94 GLN A O 1
ATOM 704 N N . LYS A 1 95 ? 5.543 13.992 -4.059 1 94.06 95 LYS A N 1
ATOM 705 C CA . LYS A 1 95 ? 6.156 13.125 -5.059 1 94.06 95 LYS A CA 1
ATOM 706 C C . LYS A 1 95 ? 5.395 11.805 -5.176 1 94.06 95 LYS A C 1
ATOM 708 O O . LYS A 1 95 ? 5.117 11.336 -6.285 1 94.06 95 LYS A O 1
ATOM 713 N N . MET A 1 96 ? 5.051 11.266 -3.994 1 93.88 96 MET A N 1
ATOM 714 C CA . MET A 1 96 ? 4.316 10 -3.98 1 93.88 96 MET A CA 1
ATOM 715 C C . MET A 1 96 ? 2.936 10.164 -4.605 1 93.88 96 MET A C 1
ATOM 717 O O . MET A 1 96 ? 2.492 9.312 -5.375 1 93.88 96 MET A O 1
ATOM 721 N N . HIS A 1 97 ? 2.342 11.203 -4.301 1 89.88 97 HIS A N 1
ATOM 722 C CA . HIS A 1 97 ? 1.002 11.484 -4.801 1 89.88 97 HIS A CA 1
ATOM 723 C C . HIS A 1 97 ? 1.01 11.672 -6.316 1 89.88 97 HIS A C 1
ATOM 725 O O . HIS A 1 97 ? 0.217 11.055 -7.027 1 89.88 97 HIS A O 1
ATOM 731 N N . ASN A 1 98 ? 1.973 12.461 -6.812 1 91.75 98 ASN A N 1
ATOM 732 C CA . ASN A 1 98 ? 2.066 12.766 -8.234 1 91.75 98 ASN A CA 1
ATOM 733 C C . ASN A 1 98 ? 2.488 11.539 -9.047 1 91.75 98 ASN A C 1
ATOM 735 O O . ASN A 1 98 ? 1.983 11.312 -10.148 1 91.75 98 ASN A O 1
ATOM 739 N N . GLY A 1 99 ? 3.332 10.805 -8.492 1 92.62 99 GLY A N 1
ATOM 740 C CA . GLY A 1 99 ? 3.859 9.633 -9.18 1 92.62 99 GLY A CA 1
ATOM 741 C C . GLY A 1 99 ? 2.994 8.398 -9 1 92.62 99 GLY A C 1
ATOM 742 O O . GLY A 1 99 ? 3.203 7.391 -9.68 1 92.62 99 GLY A O 1
ATOM 743 N N . ARG A 1 100 ? 2.123 8.445 -8.055 1 91.06 100 ARG A N 1
ATOM 744 C CA . ARG A 1 100 ? 1.217 7.344 -7.754 1 91.06 100 ARG A CA 1
ATOM 745 C C . ARG A 1 100 ? 1.99 6.105 -7.312 1 91.06 100 ARG A C 1
ATOM 747 O O . ARG A 1 100 ? 1.749 5.004 -7.812 1 91.06 100 ARG A O 1
ATOM 754 N N . PHE A 1 101 ? 2.986 6.406 -6.496 1 94 101 PHE A N 1
ATOM 755 C CA . PHE A 1 101 ? 3.705 5.297 -5.879 1 94 101 PHE A CA 1
ATOM 756 C C . PHE A 1 101 ? 3.693 5.426 -4.359 1 94 101 PHE A C 1
ATOM 758 O O . PHE A 1 101 ? 3.496 6.516 -3.824 1 94 101 PHE A O 1
ATOM 765 N N . ARG A 1 102 ? 3.988 4.289 -3.686 1 95.38 102 ARG A N 1
ATOM 766 C CA . ARG A 1 102 ? 3.789 4.219 -2.24 1 95.38 102 ARG A CA 1
ATOM 767 C C . ARG A 1 102 ? 5.125 4.238 -1.503 1 95.38 102 ARG A C 1
ATOM 769 O O . ARG A 1 102 ? 5.16 4.395 -0.281 1 95.38 102 ARG A O 1
ATOM 776 N N . HIS A 1 103 ? 6.203 4.035 -2.283 1 96.56 103 HIS A N 1
ATOM 777 C CA . HIS A 1 103 ? 7.527 3.924 -1.681 1 96.56 103 HIS A CA 1
ATOM 778 C C . HIS A 1 103 ? 8.547 4.762 -2.443 1 96.56 103 HIS A C 1
ATOM 780 O O . HIS A 1 103 ? 8.477 4.879 -3.668 1 96.56 103 HIS A O 1
ATOM 786 N N . ILE A 1 104 ? 9.445 5.289 -1.688 1 97.06 104 ILE A N 1
ATOM 787 C CA . ILE A 1 104 ? 10.5 6.082 -2.312 1 97.06 104 ILE A CA 1
ATOM 788 C C . ILE A 1 104 ? 11.844 5.773 -1.647 1 97.06 104 ILE A C 1
ATOM 790 O O . ILE A 1 104 ? 11.969 5.871 -0.425 1 97.06 104 ILE A O 1
ATOM 794 N N . PRO A 1 105 ? 12.852 5.328 -2.436 1 97.44 105 PRO A N 1
ATOM 795 C CA . PRO A 1 105 ? 14.188 5.125 -1.884 1 97.44 105 PRO A CA 1
ATOM 796 C C . PRO A 1 105 ? 14.875 6.434 -1.486 1 97.44 105 PRO A C 1
ATOM 798 O O . PRO A 1 105 ? 14.664 7.461 -2.135 1 97.44 105 PRO A O 1
ATOM 801 N N . VAL A 1 106 ? 15.641 6.352 -0.473 1 96.81 106 VAL A N 1
ATOM 802 C CA . VAL A 1 106 ? 16.406 7.5 0.003 1 96.81 106 VAL A CA 1
ATOM 803 C C . VAL A 1 106 ? 17.891 7.312 -0.345 1 96.81 106 VAL A C 1
ATOM 805 O O . VAL A 1 106 ? 18.484 6.289 -0.009 1 96.81 106 VAL A O 1
ATOM 808 N N . ILE A 1 107 ? 18.375 8.32 -1.001 1 96.06 107 ILE A N 1
ATOM 809 C CA . ILE A 1 107 ? 19.766 8.242 -1.453 1 96.06 107 ILE A CA 1
ATOM 810 C C . ILE A 1 107 ? 20.594 9.305 -0.739 1 96.06 107 ILE A C 1
ATOM 812 O O . ILE A 1 107 ? 20.156 10.445 -0.579 1 96.06 107 ILE A O 1
ATOM 816 N N . LYS A 1 108 ? 21.734 8.906 -0.242 1 94.06 108 LYS A N 1
ATOM 817 C CA . LYS A 1 108 ? 22.75 9.805 0.314 1 94.06 108 LYS A CA 1
ATOM 818 C C . LYS A 1 108 ? 24.109 9.57 -0.331 1 94.06 108 LYS A C 1
ATOM 820 O O . LYS A 1 108 ? 24.656 8.469 -0.247 1 94.06 108 LYS A O 1
ATOM 825 N N . GLU A 1 109 ? 24.641 10.586 -0.975 1 93.5 109 GLU A N 1
ATOM 826 C CA . GLU A 1 109 ? 25.938 10.508 -1.623 1 93.5 109 GLU A CA 1
ATOM 827 C C . GLU A 1 109 ? 26.016 9.312 -2.57 1 93.5 109 GLU A C 1
ATOM 829 O O . GLU A 1 109 ? 26.969 8.531 -2.529 1 93.5 109 GLU A O 1
ATOM 834 N N . GLY A 1 110 ? 24.922 9.023 -3.266 1 91.12 110 GLY A N 1
ATOM 835 C CA . GLY A 1 110 ? 24.875 7.992 -4.293 1 91.12 110 GLY A CA 1
ATOM 836 C C . GLY A 1 110 ? 24.578 6.609 -3.744 1 91.12 110 GLY A C 1
ATOM 837 O O . GLY A 1 110 ? 24.5 5.641 -4.5 1 91.12 110 GLY A O 1
ATOM 838 N N . LYS A 1 111 ? 24.375 6.629 -2.451 1 92.81 111 LYS A N 1
ATOM 839 C CA . LYS A 1 111 ? 24.141 5.332 -1.824 1 92.81 111 LYS A CA 1
ATOM 840 C C . LYS A 1 111 ? 22.719 5.242 -1.277 1 92.81 111 LYS A C 1
ATOM 842 O O . LYS A 1 111 ? 22.203 6.207 -0.716 1 92.81 111 LYS A O 1
ATOM 847 N N . LEU A 1 112 ? 22.188 4.059 -1.426 1 95.5 112 LEU A N 1
ATOM 848 C CA . LEU A 1 112 ? 20.875 3.781 -0.865 1 95.5 112 LEU A CA 1
ATOM 849 C C . LEU A 1 112 ? 20.953 3.652 0.653 1 95.5 112 LEU A C 1
ATOM 851 O O . LEU A 1 112 ? 21.672 2.795 1.174 1 95.5 112 LEU A O 1
ATOM 855 N N . ILE A 1 113 ? 20.125 4.504 1.356 1 94.25 113 ILE A N 1
ATOM 856 C CA . ILE A 1 113 ? 20.266 4.469 2.809 1 94.25 113 ILE A CA 1
ATOM 857 C C . ILE A 1 113 ? 18.922 4.109 3.443 1 94.25 113 ILE A C 1
ATOM 859 O O . ILE A 1 113 ? 18.828 3.965 4.664 1 94.25 113 ILE A O 1
ATOM 863 N N . GLY A 1 114 ? 17.922 3.973 2.643 1 95.12 114 GLY A N 1
ATOM 864 C CA . GLY A 1 114 ? 16.625 3.59 3.201 1 95.12 114 GLY A CA 1
ATOM 865 C C . GLY A 1 114 ? 15.5 3.646 2.189 1 95.12 114 GLY A C 1
ATOM 866 O O . GLY A 1 114 ? 15.727 3.953 1.018 1 95.12 114 GLY A O 1
ATOM 867 N N . VAL A 1 115 ? 14.367 3.246 2.572 1 96.19 115 VAL A N 1
ATOM 868 C CA . VAL A 1 115 ? 13.133 3.365 1.806 1 96.19 115 VAL A CA 1
ATOM 869 C C . VAL A 1 115 ? 12.023 3.939 2.689 1 96.19 115 VAL A C 1
ATOM 871 O O . VAL A 1 115 ? 11.852 3.512 3.834 1 96.19 115 VAL A O 1
ATOM 874 N N . ILE A 1 116 ? 11.328 4.93 2.189 1 94.94 116 ILE A N 1
ATOM 875 C CA . ILE A 1 116 ? 10.211 5.547 2.902 1 94.94 116 ILE A CA 1
ATOM 876 C C . ILE A 1 116 ? 8.891 5.121 2.266 1 94.94 116 ILE A C 1
ATOM 878 O O . ILE A 1 116 ? 8.758 5.117 1.04 1 94.94 116 ILE A O 1
ATOM 882 N N . SER A 1 117 ? 7.953 4.703 3.096 1 94.81 117 SER A N 1
ATOM 883 C CA . SER A 1 117 ? 6.641 4.305 2.604 1 94.81 117 SER A CA 1
ATOM 884 C C . SER A 1 117 ? 5.586 5.363 2.918 1 94.81 117 SER A C 1
ATOM 886 O O . SER A 1 117 ? 5.836 6.281 3.703 1 94.81 117 SER A O 1
ATOM 888 N N . GLN A 1 118 ? 4.461 5.199 2.264 1 92.31 118 GLN A N 1
ATOM 889 C CA . GLN A 1 118 ? 3.32 6.047 2.588 1 92.31 118 GLN A CA 1
ATOM 890 C C . GLN A 1 118 ? 2.928 5.906 4.055 1 92.31 118 GLN A C 1
ATOM 892 O O . GLN A 1 118 ? 2.492 6.871 4.684 1 92.31 118 GLN A O 1
ATOM 897 N N . GLY A 1 119 ? 3.082 4.676 4.543 1 91 119 GLY A N 1
ATOM 898 C CA . GLY A 1 119 ? 2.811 4.461 5.957 1 91 119 GLY A CA 1
ATOM 899 C C . GLY A 1 119 ? 3.715 5.266 6.871 1 91 119 GLY A C 1
ATOM 900 O O . GLY A 1 119 ? 3.268 5.785 7.895 1 91 119 GLY A O 1
ATOM 901 N N . ASP A 1 120 ? 4.922 5.367 6.527 1 90.25 120 ASP A N 1
ATOM 902 C CA . ASP A 1 120 ? 5.879 6.16 7.297 1 90.25 120 ASP A CA 1
ATOM 903 C C . ASP A 1 120 ? 5.469 7.629 7.34 1 90.25 120 ASP A C 1
ATOM 905 O O . ASP A 1 120 ? 5.52 8.266 8.398 1 90.25 120 ASP A O 1
ATOM 909 N N . VAL A 1 121 ? 5.082 8.133 6.141 1 88.19 121 VAL A N 1
ATOM 910 C CA . VAL A 1 121 ? 4.719 9.539 6.012 1 88.19 121 VAL A CA 1
ATOM 911 C C . VAL A 1 121 ? 3.412 9.812 6.758 1 88.19 121 VAL A C 1
ATOM 913 O O . VAL A 1 121 ? 3.26 10.852 7.402 1 88.19 121 VAL A O 1
ATOM 916 N N . MET A 1 122 ? 2.537 8.898 6.648 1 86.19 122 MET A N 1
ATOM 917 C CA . MET A 1 122 ? 1.253 9.031 7.332 1 86.19 122 MET A CA 1
ATOM 918 C C . MET A 1 122 ? 1.447 9.133 8.844 1 86.19 122 MET A C 1
ATOM 920 O O . MET A 1 122 ? 0.755 9.898 9.516 1 86.19 122 MET A O 1
ATOM 924 N N . HIS A 1 123 ? 2.32 8.352 9.328 1 83.88 123 HIS A N 1
ATOM 925 C CA . HIS A 1 123 ? 2.619 8.398 10.758 1 83.88 123 HIS A CA 1
ATOM 926 C C . HIS A 1 123 ? 3.047 9.797 11.18 1 83.88 123 HIS A C 1
ATOM 928 O O . HIS A 1 123 ? 2.646 10.281 12.242 1 83.88 123 HIS A O 1
ATOM 934 N N . MET A 1 124 ? 3.758 10.43 10.383 1 80.38 124 MET A N 1
ATOM 935 C CA . MET A 1 124 ? 4.238 11.773 10.695 1 80.38 124 MET A CA 1
ATOM 936 C C . MET A 1 124 ? 3.107 12.789 10.609 1 80.38 124 MET A C 1
ATOM 938 O O . MET A 1 124 ? 3.057 13.734 11.398 1 80.38 124 MET A O 1
ATOM 942 N N . CYS A 1 125 ? 2.258 12.555 9.633 1 75.06 125 CYS A N 1
ATOM 943 C CA . CYS A 1 125 ? 1.108 13.438 9.492 1 75.06 125 CYS A CA 1
ATOM 944 C C . CYS A 1 125 ? 0.208 13.359 10.719 1 75.06 125 CYS A C 1
ATOM 946 O O . CYS A 1 125 ? -0.306 14.383 11.18 1 75.06 125 CYS A O 1
ATOM 948 N N . ILE A 1 126 ? 0.056 12.203 11.281 1 76.88 126 ILE A N 1
ATOM 949 C CA . ILE A 1 126 ? -0.76 12 12.469 1 76.88 126 ILE A CA 1
ATOM 950 C C . ILE A 1 126 ? -0.122 12.719 13.656 1 76.88 126 ILE A C 1
ATOM 952 O O . ILE A 1 126 ? -0.809 13.406 14.414 1 76.88 126 ILE A O 1
ATOM 956 N N . GLU A 1 127 ? 1.118 12.602 13.688 1 76.19 127 GLU A N 1
ATOM 957 C CA . GLU A 1 127 ? 1.84 13.25 14.781 1 76.19 127 GLU A CA 1
ATOM 958 C C . GLU A 1 127 ? 1.766 14.773 14.672 1 76.19 127 GLU A C 1
ATOM 960 O O . GLU A 1 127 ? 1.621 15.461 15.68 1 76.19 127 GLU A O 1
ATOM 965 N N . GLN A 1 128 ? 1.912 15.195 13.469 1 71.06 128 GLN A N 1
ATOM 966 C CA . GLN A 1 128 ? 1.852 16.641 13.234 1 71.06 128 GLN A CA 1
ATOM 967 C C . GLN A 1 128 ? 0.468 17.188 13.562 1 71.06 128 GLN A C 1
ATOM 969 O O . GLN A 1 128 ? 0.347 18.266 14.156 1 71.06 128 GLN A O 1
ATOM 974 N N . ALA A 1 129 ? -0.528 16.469 13.188 1 69.31 129 ALA A N 1
ATOM 975 C CA . ALA A 1 129 ? -1.895 16.906 13.453 1 69.31 129 ALA A CA 1
ATOM 976 C C . ALA A 1 129 ? -2.168 16.969 14.953 1 69.31 129 ALA A C 1
ATOM 978 O O . ALA A 1 129 ? -2.875 17.859 15.43 1 69.31 129 ALA A O 1
ATOM 979 N N . GLN A 1 130 ? -1.613 16.016 15.602 1 70.94 130 GLN A N 1
ATOM 980 C CA . GLN A 1 130 ? -1.8 15.984 17.047 1 70.94 130 GLN A CA 1
ATOM 981 C C . GLN A 1 130 ? -1.107 17.172 17.719 1 70.94 130 GLN A C 1
ATOM 983 O O . GLN A 1 130 ? -1.657 17.766 18.641 1 70.94 130 GLN A O 1
ATOM 988 N N . THR A 1 131 ? 0.015 17.438 17.188 1 69.5 131 THR A N 1
ATOM 989 C CA . THR A 1 131 ? 0.763 18.562 17.719 1 69.5 131 THR A CA 1
ATOM 990 C C . THR A 1 131 ? 0.045 19.875 17.438 1 69.5 131 THR A C 1
ATOM 992 O O . THR A 1 131 ? -0.055 20.734 18.312 1 69.5 131 THR A O 1
ATOM 995 N N . GLU A 1 132 ? -0.434 19.984 16.266 1 65.5 132 GLU A N 1
ATOM 996 C CA . GLU A 1 132 ? -1.136 21.188 15.867 1 65.5 132 GLU A CA 1
ATOM 997 C C . GLU A 1 132 ? -2.432 21.359 16.656 1 65.5 132 GLU A C 1
ATOM 999 O O . GLU A 1 132 ? -2.783 22.484 17.047 1 65.5 132 GLU A O 1
ATOM 1004 N N . ALA A 1 133 ? -3.113 20.297 16.906 1 66.06 133 ALA A N 1
ATOM 1005 C CA . ALA A 1 133 ? -4.344 20.344 17.688 1 66.06 133 ALA A CA 1
ATOM 1006 C C . ALA A 1 133 ? -4.07 20.797 19.109 1 66.06 133 ALA A C 1
ATOM 1008 O O . ALA A 1 133 ? -4.863 21.547 19.703 1 66.06 133 ALA A O 1
ATOM 1009 N N . SER A 1 134 ? -3.053 20.312 19.547 1 66.94 134 SER A N 1
ATOM 1010 C CA . SER A 1 134 ? -2.676 20.719 20.906 1 66.94 134 SER A CA 1
ATOM 1011 C C . SER A 1 134 ? -2.379 22.219 20.969 1 66.94 134 SER A C 1
ATOM 1013 O O . SER A 1 134 ? -2.799 22.891 21.906 1 66.94 134 SER A O 1
ATOM 1015 N N . VAL A 1 135 ? -1.711 22.672 19.969 1 61 135 VAL A N 1
ATOM 1016 C CA . VAL A 1 135 ? -1.339 24.078 19.906 1 61 135 VAL A CA 1
ATOM 1017 C C . VAL A 1 135 ? -2.594 24.938 19.781 1 61 135 VAL A C 1
ATOM 1019 O O . VAL A 1 135 ? -2.721 25.969 20.469 1 61 135 VAL A O 1
ATOM 1022 N N . MET A 1 136 ? -3.428 24.531 18.984 1 60.88 136 MET A N 1
ATOM 1023 C CA . MET A 1 136 ? -4.66 25.297 18.781 1 60.88 136 MET A CA 1
ATOM 1024 C C . MET A 1 136 ? -5.492 25.312 20.062 1 60.88 136 MET A C 1
ATOM 1026 O O . MET A 1 136 ? -6.062 26.359 20.406 1 60.88 136 MET A O 1
ATOM 1030 N N . ARG A 1 137 ? -5.516 24.219 20.75 1 66.06 137 ARG A N 1
ATOM 1031 C CA . ARG A 1 137 ? -6.23 24.156 22.016 1 66.06 137 ARG A CA 1
ATOM 1032 C C . ARG A 1 137 ? -5.605 25.094 23.047 1 66.06 137 ARG A C 1
ATOM 1034 O O . ARG A 1 137 ? -6.312 25.797 23.766 1 66.06 137 ARG A O 1
ATOM 1041 N N . GLU A 1 138 ? -4.332 25.094 23.016 1 65.81 138 GLU A N 1
ATOM 1042 C CA . GLU A 1 138 ? -3.623 25.969 23.953 1 65.81 138 GLU A CA 1
ATOM 1043 C C . GLU A 1 138 ? -3.877 27.438 23.641 1 65.81 138 GLU A C 1
ATOM 1045 O O . GLU A 1 138 ? -4.047 28.25 24.547 1 65.81 138 GLU A O 1
ATOM 1050 N N . LEU A 1 139 ? -3.9 27.734 22.359 1 60.78 139 LEU A N 1
ATOM 1051 C CA . LEU A 1 139 ? -4.145 29.109 21.938 1 60.78 139 LEU A CA 1
ATOM 1052 C C . LEU A 1 139 ? -5.578 29.531 22.234 1 60.78 139 LEU A C 1
ATOM 1054 O O . LEU A 1 139 ? -5.824 30.672 22.641 1 60.78 139 LEU A O 1
ATOM 1058 N N . ALA A 1 140 ? -6.469 28.641 22.156 1 67.88 140 ALA A N 1
ATOM 1059 C CA . ALA A 1 140 ? -7.867 28.922 22.469 1 67.88 140 ALA A CA 1
ATOM 1060 C C . ALA A 1 140 ? -8.047 29.172 23.969 1 67.88 140 ALA A C 1
ATOM 1062 O O . ALA A 1 140 ? -8.805 30.062 24.375 1 67.88 140 ALA A O 1
ATOM 1063 N N . ILE A 1 141 ? -7.359 28.406 24.656 1 66.44 141 ILE A N 1
ATOM 1064 C CA . ILE A 1 141 ? -7.422 28.578 26.094 1 66.44 141 ILE A CA 1
ATOM 1065 C C . ILE A 1 141 ? -6.805 29.906 26.5 1 66.44 141 ILE A C 1
ATOM 1067 O O . ILE A 1 141 ? -7.336 30.625 27.359 1 66.44 141 ILE A O 1
ATOM 1071 N N . ALA A 1 142 ? -5.777 30.312 25.766 1 67.25 142 ALA A N 1
ATOM 1072 C CA . ALA A 1 142 ? -5.07 31.547 26.094 1 67.25 142 ALA A CA 1
ATOM 1073 C C . ALA A 1 142 ? -5.887 32.781 25.703 1 67.25 142 ALA A C 1
ATOM 1075 O O . ALA A 1 142 ? -5.82 33.812 26.359 1 67.25 142 ALA A O 1
ATOM 1076 N N . ARG A 1 143 ? -6.559 32.594 24.594 1 60.34 143 ARG A N 1
ATOM 1077 C CA . ARG A 1 143 ? -7.32 33.75 24.125 1 60.34 143 ARG A CA 1
ATOM 1078 C C . ARG A 1 143 ? -8.602 33.906 24.938 1 60.34 143 ARG A C 1
ATOM 1080 O O . ARG A 1 143 ? -9.211 35 24.922 1 60.34 143 ARG A O 1
ATOM 1087 N N . GLY A 1 144 ? -9.094 32.812 25.5 1 56.06 144 GLY A N 1
ATOM 1088 C CA . GLY A 1 144 ? -10.18 33.031 26.438 1 56.06 144 GLY A CA 1
ATOM 1089 C C . GLY A 1 144 ? -9.711 33.281 27.859 1 56.06 144 GLY A C 1
ATOM 1090 O O . GLY A 1 144 ? -8.555 33 28.188 1 56.06 144 GLY A O 1
ATOM 1091 N N . MET B 1 1 ? -12.18 16.859 8.57 1 82.69 1 MET B N 1
ATOM 1092 C CA . MET B 1 1 ? -12.742 16.406 7.293 1 82.69 1 MET B CA 1
ATOM 1093 C C . MET B 1 1 ? -13.297 15 7.402 1 82.69 1 MET B C 1
ATOM 1095 O O . MET B 1 1 ? -12.703 14.141 8.055 1 82.69 1 MET B O 1
ATOM 1099 N N . LYS B 1 2 ? -14.484 14.789 6.723 1 90.56 2 LYS B N 1
ATOM 1100 C CA . LYS B 1 2 ? -15.188 13.523 6.887 1 90.56 2 LYS B CA 1
ATOM 1101 C C . LYS B 1 2 ? -14.867 12.562 5.742 1 90.56 2 LYS B C 1
ATOM 1103 O O . LYS B 1 2 ? -14.438 12.992 4.668 1 90.56 2 LYS B O 1
ATOM 1108 N N . ILE B 1 3 ? -15.078 11.266 6.023 1 92.69 3 ILE B N 1
ATOM 1109 C CA . ILE B 1 3 ? -14.836 10.203 5.059 1 92.69 3 ILE B CA 1
ATOM 1110 C C . ILE B 1 3 ? -15.75 10.375 3.852 1 92.69 3 ILE B C 1
ATOM 1112 O O . ILE B 1 3 ? -15.375 10.062 2.723 1 92.69 3 ILE B O 1
ATOM 1116 N N . SER B 1 4 ? -16.875 10.969 4.074 1 92.69 4 SER B N 1
ATOM 1117 C CA . SER B 1 4 ? -17.844 11.188 3 1 92.69 4 SER B CA 1
ATOM 1118 C C . SER B 1 4 ? -17.25 12.047 1.887 1 92.69 4 SER B C 1
ATOM 1120 O O . SER B 1 4 ? -17.578 11.859 0.712 1 92.69 4 SER B O 1
ATOM 1122 N N . THR B 1 5 ? -16.391 12.93 2.246 1 89.75 5 THR B N 1
ATOM 1123 C CA . THR B 1 5 ? -15.75 13.82 1.285 1 89.75 5 THR B CA 1
ATOM 1124 C C . THR B 1 5 ? -14.859 13.031 0.326 1 89.75 5 THR B C 1
ATOM 1126 O O . THR B 1 5 ? -14.805 13.328 -0.869 1 89.75 5 THR B O 1
ATOM 1129 N N . ILE B 1 6 ? -14.18 12.047 0.825 1 89.94 6 ILE B N 1
ATOM 1130 C CA . ILE B 1 6 ? -13.305 11.203 0.015 1 89.94 6 ILE B CA 1
ATOM 1131 C C . ILE B 1 6 ? -14.141 10.344 -0.928 1 89.94 6 ILE B C 1
ATOM 1133 O O . ILE B 1 6 ? -13.805 10.195 -2.105 1 89.94 6 ILE B O 1
ATOM 1137 N N . LEU B 1 7 ? -15.227 9.844 -0.391 1 90.25 7 LEU B N 1
ATOM 1138 C CA . LEU B 1 7 ? -16.078 8.945 -1.176 1 90.25 7 LEU B CA 1
ATOM 1139 C C . LEU B 1 7 ? -16.703 9.688 -2.355 1 90.25 7 LEU B C 1
ATOM 1141 O O . LEU B 1 7 ? -16.875 9.109 -3.43 1 90.25 7 LEU B O 1
ATOM 1145 N N . LEU B 1 8 ? -17.047 10.852 -2.117 1 85.88 8 LEU B N 1
ATOM 1146 C CA . LEU B 1 8 ? -17.641 11.656 -3.176 1 85.88 8 LEU B CA 1
ATOM 1147 C C . LEU B 1 8 ? -16.672 11.82 -4.344 1 85.88 8 LEU B C 1
ATOM 1149 O O . LEU B 1 8 ? -17.094 11.859 -5.504 1 85.88 8 LEU B O 1
ATOM 1153 N N . ARG B 1 9 ? -15.469 11.797 -4.07 1 82.81 9 ARG B N 1
ATOM 1154 C CA . ARG B 1 9 ? -14.445 11.984 -5.094 1 82.81 9 ARG B CA 1
ATOM 1155 C C . ARG B 1 9 ? -14.141 10.672 -5.812 1 82.81 9 ARG B C 1
ATOM 1157 O O . ARG B 1 9 ? -13.781 10.672 -6.992 1 82.81 9 ARG B O 1
ATOM 1164 N N . LYS B 1 10 ? -14.172 9.57 -5.172 1 83.62 10 LYS B N 1
ATOM 1165 C CA . LYS B 1 10 ? -13.805 8.266 -5.711 1 83.62 10 LYS B CA 1
ATOM 1166 C C . LYS B 1 10 ? -14.945 7.66 -6.52 1 83.62 10 LYS B C 1
ATOM 1168 O O . LYS B 1 10 ? -14.719 6.84 -7.414 1 83.62 10 LYS B O 1
ATOM 1173 N N . GLY B 1 11 ? -16.156 8.031 -6.25 1 74.06 11 GLY B N 1
ATOM 1174 C CA . GLY B 1 11 ? -17.312 7.465 -6.918 1 74.06 11 GLY B CA 1
ATOM 1175 C C . GLY B 1 11 ? -18 6.379 -6.109 1 74.06 11 GLY B C 1
ATOM 1176 O O . GLY B 1 11 ? -17.469 5.941 -5.082 1 74.06 11 GLY B O 1
ATOM 1177 N N . ALA B 1 12 ? -19.188 5.945 -6.602 1 66.81 12 ALA B N 1
ATOM 1178 C CA . ALA B 1 12 ? -20.109 5.121 -5.832 1 66.81 12 ALA B CA 1
ATOM 1179 C C . ALA B 1 12 ? -19.906 3.639 -6.125 1 66.81 12 ALA B C 1
ATOM 1181 O O . ALA B 1 12 ? -20.453 2.779 -5.43 1 66.81 12 ALA B O 1
ATOM 1182 N N . ASN B 1 13 ? -19.109 3.299 -7.008 1 78.88 13 ASN B N 1
ATOM 1183 C CA . ASN B 1 13 ? -19.047 1.881 -7.348 1 78.88 13 ASN B CA 1
ATOM 1184 C C . ASN B 1 13 ? -17.938 1.162 -6.59 1 78.88 13 ASN B C 1
ATOM 1186 O O . ASN B 1 13 ? -16.766 1.522 -6.707 1 78.88 13 ASN B O 1
ATOM 1190 N N . VAL B 1 14 ? -18.453 0.227 -5.773 1 89.38 14 VAL B N 1
ATOM 1191 C CA . VAL B 1 14 ? -17.5 -0.561 -5.008 1 89.38 14 VAL B CA 1
ATOM 1192 C C . VAL B 1 14 ? -17.281 -1.917 -5.676 1 89.38 14 VAL B C 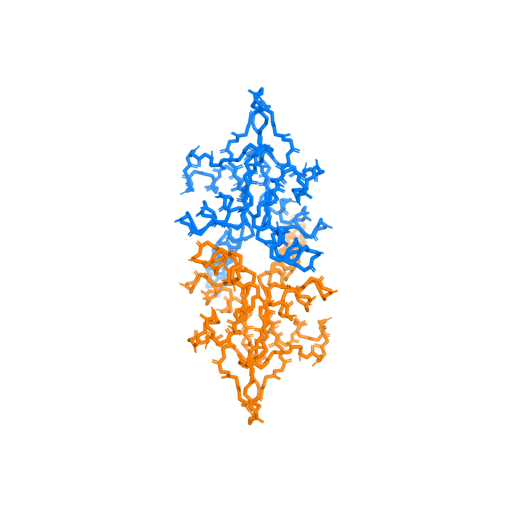1
ATOM 1194 O O . VAL B 1 14 ? -18.219 -2.711 -5.789 1 89.38 14 VAL B O 1
ATOM 1197 N N . ILE B 1 15 ? -16.172 -2.188 -6.215 1 95.06 15 ILE B N 1
ATOM 1198 C CA . ILE B 1 15 ? -15.812 -3.486 -6.777 1 95.06 15 ILE B CA 1
ATOM 1199 C C . ILE B 1 15 ? -15.484 -4.465 -5.652 1 95.06 15 ILE B C 1
ATOM 1201 O O . ILE B 1 15 ? -14.742 -4.129 -4.727 1 95.06 15 ILE B O 1
ATOM 1205 N N . SER B 1 16 ? -16.062 -5.629 -5.652 1 97.19 16 SER B N 1
ATOM 1206 C CA . SER B 1 16 ? -15.844 -6.645 -4.625 1 97.19 16 SER B CA 1
ATOM 1207 C C . SER B 1 16 ? -15.656 -8.023 -5.242 1 97.19 16 SER B C 1
ATOM 1209 O O . SER B 1 16 ? -15.859 -8.203 -6.445 1 97.19 16 SER B O 1
ATOM 1211 N N . LEU B 1 17 ? -15.234 -8.914 -4.461 1 98.38 17 LEU B N 1
ATOM 1212 C CA . LEU B 1 17 ? -15.055 -10.312 -4.848 1 98.38 17 LEU B CA 1
ATOM 1213 C C . LEU B 1 17 ? -16.016 -11.219 -4.078 1 98.38 17 LEU B C 1
ATOM 1215 O O . LEU B 1 17 ? -16.578 -10.805 -3.061 1 98.38 17 LEU B O 1
ATOM 1219 N N . ARG B 1 18 ? -16.141 -12.406 -4.59 1 98.56 18 ARG B N 1
ATOM 1220 C CA . ARG B 1 18 ? -16.75 -13.508 -3.848 1 98.56 18 ARG B CA 1
ATOM 1221 C C . ARG B 1 18 ? -15.68 -14.398 -3.221 1 98.56 18 ARG B C 1
ATOM 1223 O O . ARG B 1 18 ? -14.562 -14.492 -3.738 1 98.56 18 ARG B O 1
ATOM 1230 N N . PRO B 1 19 ? -16.047 -15.078 -2.057 1 98.56 19 PRO B N 1
ATOM 1231 C CA . PRO B 1 19 ? -15.07 -15.953 -1.414 1 98.56 19 PRO B CA 1
ATOM 1232 C C . PRO B 1 19 ? -14.562 -17.047 -2.346 1 98.56 19 PRO B C 1
ATOM 1234 O O . PRO B 1 19 ? -13.422 -17.5 -2.215 1 98.56 19 PRO B O 1
ATOM 1237 N N . GLU B 1 20 ? -15.328 -17.375 -3.336 1 98.56 20 GLU B N 1
ATOM 1238 C CA . GLU B 1 20 ? -15.016 -18.531 -4.184 1 98.56 20 GLU B CA 1
ATOM 1239 C C . GLU B 1 20 ? -14.25 -18.094 -5.434 1 98.56 20 GLU B C 1
ATOM 1241 O O . GLU B 1 20 ? -13.828 -18.938 -6.227 1 98.56 20 GLU B O 1
ATOM 1246 N N . ASP B 1 21 ? -14.195 -16.828 -5.672 1 98.56 21 ASP B N 1
ATOM 1247 C CA . ASP B 1 21 ? -13.375 -16.359 -6.789 1 98.56 21 ASP B CA 1
ATOM 1248 C C . ASP B 1 21 ? -11.93 -16.828 -6.633 1 98.56 21 ASP B C 1
ATOM 1250 O O . ASP B 1 21 ? -11.484 -17.125 -5.523 1 98.56 21 ASP B O 1
ATOM 1254 N N . THR B 1 22 ? -11.156 -16.906 -7.684 1 98.69 22 THR B N 1
ATOM 1255 C CA . THR B 1 22 ? -9.758 -17.312 -7.629 1 98.69 22 THR B CA 1
ATOM 1256 C C . THR B 1 22 ? -8.852 -16.109 -7.406 1 98.69 22 THR B C 1
ATOM 1258 O O . THR B 1 22 ? -9.25 -14.969 -7.68 1 98.69 22 THR B O 1
ATOM 1261 N N . VAL B 1 23 ? -7.711 -16.375 -6.984 1 98.44 23 VAL B N 1
ATOM 1262 C CA . VAL B 1 23 ? -6.695 -15.352 -6.812 1 98.44 23 VAL B CA 1
ATOM 1263 C C . VAL B 1 23 ? -6.32 -14.766 -8.172 1 98.44 23 VAL B C 1
ATOM 1265 O O . VAL B 1 23 ? -6.039 -13.57 -8.289 1 98.44 23 VAL B O 1
ATOM 1268 N N . GLN B 1 24 ? -6.418 -15.57 -9.148 1 98.38 24 GLN B N 1
ATOM 1269 C CA . GLN B 1 24 ? -6.203 -15.078 -10.5 1 98.38 24 GLN B CA 1
ATOM 1270 C C . GLN B 1 24 ? -7.191 -13.969 -10.852 1 98.38 24 GLN B C 1
ATOM 1272 O O . GLN B 1 24 ? -6.805 -12.922 -11.367 1 98.38 24 GLN B O 1
ATOM 1277 N N . THR B 1 25 ? -8.422 -14.242 -10.562 1 98.62 25 THR B N 1
ATOM 1278 C CA . THR B 1 25 ? -9.453 -13.242 -10.797 1 98.62 25 THR B CA 1
ATOM 1279 C C . THR B 1 25 ? -9.188 -11.984 -9.969 1 98.62 25 THR B C 1
ATOM 1281 O O . THR B 1 25 ? -9.289 -10.867 -10.484 1 98.62 25 THR B O 1
ATOM 1284 N N . ALA B 1 26 ? -8.844 -12.195 -8.742 1 98.75 26 ALA B N 1
ATOM 1285 C CA . ALA B 1 26 ? -8.547 -11.07 -7.855 1 98.75 26 ALA B CA 1
ATOM 1286 C C . ALA B 1 26 ? -7.391 -10.242 -8.398 1 98.75 26 ALA B C 1
ATOM 1288 O O . ALA B 1 26 ? -7.469 -9.008 -8.438 1 98.75 26 ALA B O 1
ATOM 1289 N N . SER B 1 27 ? -6.293 -10.875 -8.836 1 98.62 27 SER B N 1
ATOM 1290 C CA . SER B 1 27 ? -5.125 -10.164 -9.344 1 98.62 27 SER B CA 1
ATOM 1291 C C . SER B 1 27 ? -5.469 -9.352 -10.578 1 98.62 27 SER B C 1
ATOM 1293 O O . SER B 1 27 ? -4.953 -8.242 -10.766 1 98.62 27 SER B O 1
ATOM 1295 N N . ALA B 1 28 ? -6.359 -9.906 -11.406 1 98.69 28 ALA B N 1
ATOM 1296 C CA . ALA B 1 28 ? -6.812 -9.195 -12.594 1 98.69 28 ALA B CA 1
ATOM 1297 C C . ALA B 1 28 ? -7.574 -7.926 -12.227 1 98.69 28 ALA B C 1
ATOM 1299 O O . ALA B 1 28 ? -7.289 -6.848 -12.75 1 98.69 28 ALA B O 1
ATOM 1300 N N . ILE B 1 29 ? -8.477 -8.047 -11.336 1 98.44 29 ILE B N 1
ATOM 1301 C CA . ILE B 1 29 ? -9.32 -6.922 -10.945 1 98.44 29 ILE B CA 1
ATOM 1302 C C . ILE B 1 29 ? -8.469 -5.84 -10.289 1 98.44 29 ILE B C 1
ATOM 1304 O O . ILE B 1 29 ? -8.594 -4.656 -10.617 1 98.44 29 ILE B O 1
ATOM 1308 N N . LEU B 1 30 ? -7.559 -6.227 -9.391 1 98.19 30 LEU B N 1
ATOM 1309 C CA . LEU B 1 30 ? -6.676 -5.27 -8.727 1 98.19 30 LEU B CA 1
ATOM 1310 C C . LEU B 1 30 ? -5.828 -4.516 -9.75 1 98.19 30 LEU B C 1
ATOM 1312 O O . LEU B 1 30 ? -5.719 -3.289 -9.68 1 98.19 30 LEU B O 1
ATOM 1316 N N . THR B 1 31 ? -5.297 -5.262 -10.695 1 98.25 31 THR B N 1
ATOM 1317 C CA . THR B 1 31 ? -4.383 -4.695 -11.68 1 98.25 31 THR B CA 1
ATOM 1318 C C . THR B 1 31 ? -5.125 -3.773 -12.648 1 98.25 31 THR B C 1
ATOM 1320 O O . THR B 1 31 ? -4.703 -2.637 -12.875 1 98.25 31 THR B O 1
ATOM 1323 N N . ILE B 1 32 ? -6.254 -4.207 -13.156 1 97.75 32 ILE B N 1
ATOM 1324 C CA . ILE B 1 32 ? -7.016 -3.484 -14.172 1 97.75 32 ILE B CA 1
ATOM 1325 C C . ILE B 1 32 ? -7.578 -2.195 -13.57 1 97.75 32 ILE B C 1
ATOM 1327 O O . ILE B 1 32 ? -7.555 -1.146 -14.219 1 97.75 32 ILE B O 1
ATOM 1331 N N . ASN B 1 33 ? -8.023 -2.252 -12.359 1 95.56 33 ASN B N 1
ATOM 1332 C CA . ASN B 1 33 ? -8.664 -1.096 -11.734 1 95.56 33 ASN B CA 1
ATOM 1333 C C . ASN B 1 33 ? -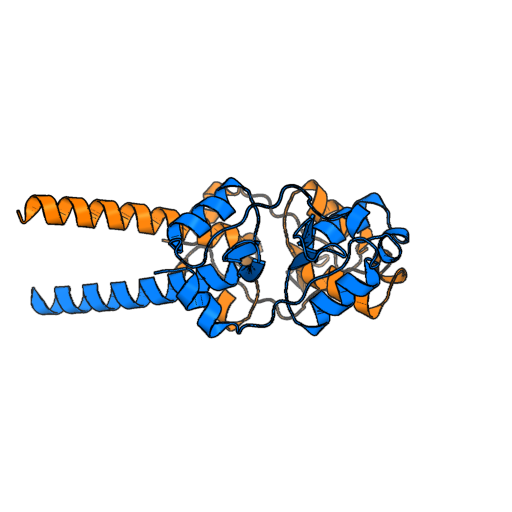7.656 -0.25 -10.961 1 95.56 33 ASN B C 1
ATOM 1335 O O . ASN B 1 33 ? -8.008 0.801 -10.422 1 95.56 33 ASN B O 1
ATOM 1339 N N . LYS B 1 34 ? -6.414 -0.689 -10.82 1 95.25 34 LYS B N 1
ATOM 1340 C CA . LYS B 1 34 ? -5.332 0.02 -10.148 1 95.25 34 LYS B CA 1
ATOM 1341 C C . LYS B 1 34 ? -5.684 0.304 -8.695 1 95.25 34 LYS B C 1
ATOM 1343 O O . LYS B 1 34 ? -5.539 1.435 -8.219 1 95.25 34 LYS B O 1
ATOM 1348 N N . ILE B 1 35 ? -6.199 -0.734 -8.031 1 95.19 35 ILE B N 1
ATOM 1349 C CA . ILE B 1 35 ? -6.52 -0.629 -6.613 1 95.19 35 ILE B CA 1
ATOM 1350 C C . ILE B 1 35 ? -5.742 -1.686 -5.832 1 95.19 35 ILE B C 1
ATOM 1352 O O . ILE B 1 35 ? -5.258 -2.662 -6.406 1 95.19 35 ILE B O 1
ATOM 1356 N N . GLY B 1 36 ? -5.605 -1.506 -4.5 1 97.06 36 GLY B N 1
ATOM 1357 C CA . GLY B 1 36 ? -4.695 -2.336 -3.727 1 97.06 36 GLY B CA 1
ATOM 1358 C C . GLY B 1 36 ? -5.41 -3.367 -2.873 1 97.06 36 GLY B C 1
ATOM 1359 O O . GLY B 1 36 ? -4.77 -4.223 -2.258 1 97.06 36 GLY B O 1
ATOM 1360 N N . ALA B 1 37 ? -6.754 -3.262 -2.838 1 97.94 37 ALA B N 1
ATOM 1361 C CA . ALA B 1 37 ? -7.527 -4.207 -2.035 1 97.94 37 ALA B CA 1
ATOM 1362 C C . ALA B 1 37 ? -8.961 -4.309 -2.541 1 97.94 37 ALA B C 1
ATOM 1364 O O . ALA B 1 37 ? -9.469 -3.383 -3.186 1 97.94 37 ALA B O 1
ATOM 1365 N N . LEU B 1 38 ? -9.539 -5.422 -2.246 1 98.44 38 LEU B N 1
ATOM 1366 C CA . LEU B 1 38 ? -10.922 -5.699 -2.623 1 98.44 38 LEU B CA 1
ATOM 1367 C C . LEU B 1 38 ? -11.711 -6.246 -1.438 1 98.44 38 LEU B C 1
ATOM 1369 O O . LEU B 1 38 ? -11.281 -7.211 -0.796 1 98.44 38 LEU B O 1
ATOM 1373 N N . PRO B 1 39 ? -12.812 -5.605 -1.142 1 98.44 39 PRO B N 1
ATOM 1374 C CA . PRO B 1 39 ? -13.711 -6.262 -0.188 1 98.44 39 PRO B CA 1
ATOM 1375 C C . PRO B 1 39 ? -14.32 -7.551 -0.742 1 98.44 39 PRO B C 1
ATOM 1377 O O . PRO B 1 39 ? -14.469 -7.691 -1.958 1 98.44 39 PRO B O 1
ATOM 1380 N N . VAL B 1 40 ? -14.578 -8.445 0.175 1 98.75 40 VAL B N 1
ATOM 1381 C CA . VAL B 1 40 ? -15.164 -9.727 -0.205 1 98.75 40 VAL B CA 1
ATOM 1382 C C . VAL B 1 40 ? -16.562 -9.844 0.378 1 98.75 40 VAL B C 1
ATOM 1384 O O . VAL B 1 40 ? -16.766 -9.703 1.588 1 98.75 40 VAL B O 1
ATOM 1387 N N . ARG B 1 41 ? -17.5 -10.086 -0.493 1 97.81 41 ARG B N 1
ATOM 1388 C CA . ARG B 1 41 ? -18.891 -10.227 -0.086 1 97.81 41 ARG B CA 1
ATOM 1389 C C . ARG B 1 41 ? -19.422 -11.609 -0.44 1 97.81 41 ARG B C 1
ATOM 1391 O O . ARG B 1 41 ? -19.109 -12.148 -1.501 1 97.81 41 ARG B O 1
ATOM 1398 N N . ASN B 1 42 ? -20.203 -12.125 0.475 1 97 42 ASN B N 1
ATOM 1399 C CA . ASN B 1 42 ? -20.812 -13.414 0.169 1 97 42 ASN B CA 1
ATOM 1400 C C . ASN B 1 42 ? -22.078 -13.25 -0.669 1 97 42 ASN B C 1
ATOM 1402 O O . ASN B 1 42 ? -22.359 -12.156 -1.161 1 97 42 ASN B O 1
ATOM 1406 N N . SER B 1 43 ? -22.734 -14.352 -0.886 1 95.75 43 SER B N 1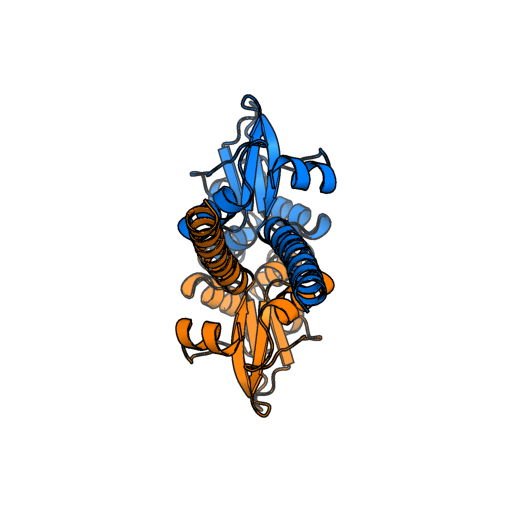
ATOM 1407 C CA . SER B 1 43 ? -23.922 -14.359 -1.743 1 95.75 43 SER B CA 1
ATOM 1408 C C . SER B 1 43 ? -25.031 -13.484 -1.162 1 95.75 43 SER B C 1
ATOM 1410 O O . SER B 1 43 ? -25.891 -12.984 -1.897 1 95.75 43 SER B O 1
ATOM 1412 N N . ALA B 1 44 ? -25.062 -13.25 0.171 1 95 44 ALA B N 1
ATOM 1413 C CA . ALA B 1 44 ? -26.047 -12.414 0.845 1 95 44 ALA B CA 1
ATOM 1414 C C . ALA B 1 44 ? -25.625 -10.953 0.86 1 95 44 ALA B C 1
ATOM 1416 O O . ALA B 1 44 ? -26.219 -10.125 1.548 1 95 44 ALA B O 1
ATOM 1417 N N . GLU B 1 45 ? -24.5 -10.641 0.216 1 93.31 45 GLU B N 1
ATOM 1418 C CA . GLU B 1 45 ? -23.969 -9.289 0.069 1 93.31 45 GLU B CA 1
ATOM 1419 C C . GLU B 1 45 ? -23.406 -8.781 1.387 1 93.31 45 GLU B C 1
ATOM 1421 O O . GLU B 1 45 ? -23.281 -7.566 1.587 1 93.31 45 GLU B O 1
ATOM 1426 N N . GLU B 1 46 ? -23.109 -9.719 2.209 1 95.44 46 GLU B N 1
ATOM 1427 C CA . GLU B 1 46 ? -22.453 -9.352 3.461 1 95.44 46 GLU B CA 1
ATOM 1428 C C . GLU B 1 46 ? -20.938 -9.281 3.287 1 95.44 46 GLU B C 1
ATOM 1430 O O . GLU B 1 46 ? -20.359 -10.102 2.58 1 95.44 46 GLU B O 1
ATOM 1435 N N . LEU B 1 47 ? -20.406 -8.258 3.918 1 97.62 47 LEU B N 1
ATOM 1436 C CA . LEU B 1 47 ? -18.953 -8.148 3.92 1 97.62 47 LEU B CA 1
ATOM 1437 C C . LEU B 1 47 ? -18.328 -9.242 4.773 1 97.62 47 LEU B C 1
ATOM 1439 O O . LEU B 1 47 ? -18.5 -9.266 5.992 1 97.62 47 LEU B O 1
ATOM 1443 N N . VAL B 1 48 ? -17.562 -10.156 4.125 1 97.94 48 VAL B N 1
ATOM 1444 C CA . VAL B 1 48 ? -17.078 -11.312 4.867 1 97.94 48 VAL B CA 1
ATOM 1445 C C . VAL B 1 48 ? -15.547 -11.281 4.918 1 97.94 48 VAL B C 1
ATOM 1447 O O . VAL B 1 48 ? -14.93 -12.117 5.578 1 97.94 48 VAL B O 1
ATOM 1450 N N . GLY B 1 49 ? -14.898 -10.359 4.238 1 98.44 49 GLY B N 1
ATOM 1451 C CA . GLY B 1 49 ? -13.453 -10.273 4.258 1 98.44 49 GLY B CA 1
ATOM 1452 C C . GLY B 1 49 ? -12.906 -9.156 3.381 1 98.44 49 GLY B C 1
ATOM 1453 O O . GLY B 1 49 ? -13.672 -8.359 2.836 1 98.44 49 GLY B O 1
ATOM 1454 N N . ILE B 1 50 ? -11.648 -9.094 3.264 1 98.62 50 ILE B N 1
ATOM 1455 C CA . ILE B 1 50 ? -10.938 -8.172 2.389 1 98.62 50 ILE B CA 1
ATOM 1456 C C . ILE B 1 50 ? -9.633 -8.805 1.922 1 98.62 50 ILE B C 1
ATOM 1458 O O . ILE B 1 50 ? -8.938 -9.469 2.703 1 98.62 50 ILE B O 1
ATOM 1462 N N . LEU B 1 51 ? -9.352 -8.711 0.667 1 98.81 51 LEU B N 1
ATOM 1463 C CA . LEU B 1 51 ? -8.125 -9.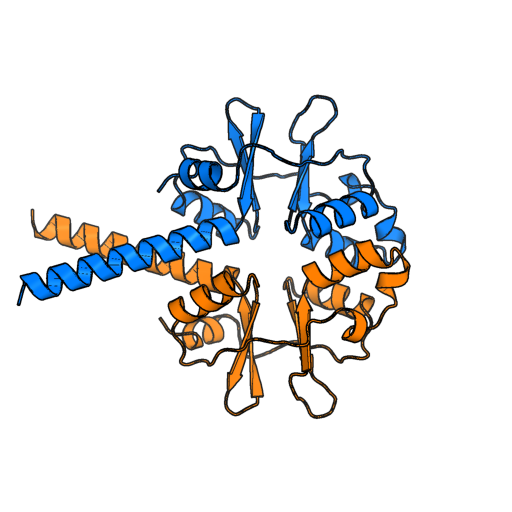234 0.076 1 98.81 51 LEU B CA 1
ATOM 1464 C C . LEU B 1 51 ? -7.285 -8.117 -0.531 1 98.81 51 LEU B C 1
ATOM 1466 O O . LEU B 1 51 ? -7.773 -7.355 -1.367 1 98.81 51 LEU B O 1
ATOM 1470 N N . SER B 1 52 ? -6.086 -7.984 -0.079 1 98.38 52 SER B N 1
ATOM 1471 C CA . SER B 1 52 ? -5.191 -6.945 -0.577 1 98.38 52 SER B CA 1
ATOM 1472 C C . SER B 1 52 ? -4.039 -7.543 -1.378 1 98.38 52 SER B C 1
ATOM 1474 O O . SER B 1 52 ? -3.883 -8.766 -1.434 1 98.38 52 SER B O 1
ATOM 1476 N N . GLU B 1 53 ? -3.311 -6.633 -2.057 1 98.31 53 GLU B N 1
ATOM 1477 C CA . GLU B 1 53 ? -2.084 -7.043 -2.73 1 98.31 53 GLU B CA 1
ATOM 1478 C C . GLU B 1 53 ? -1.146 -7.777 -1.774 1 98.31 53 GLU B C 1
ATOM 1480 O O . GLU B 1 53 ? -0.524 -8.773 -2.15 1 98.31 53 GLU B O 1
ATOM 1485 N N . ARG B 1 54 ? -1.115 -7.371 -0.566 1 98.06 54 ARG B N 1
ATOM 1486 C CA . ARG B 1 54 ? -0.26 -7.996 0.437 1 98.06 54 ARG B CA 1
ATOM 1487 C C . ARG B 1 54 ? -0.689 -9.438 0.702 1 98.06 54 ARG B C 1
ATOM 1489 O O . ARG B 1 54 ? 0.153 -10.32 0.844 1 98.06 54 ARG B O 1
ATOM 1496 N N . ASP B 1 55 ? -1.907 -9.672 0.833 1 98.38 55 ASP B N 1
ATOM 1497 C CA . ASP B 1 55 ? -2.414 -11.023 1.041 1 98.38 55 ASP B CA 1
ATOM 1498 C C . ASP B 1 55 ? -1.979 -11.953 -0.089 1 98.38 55 ASP B C 1
ATOM 1500 O O . ASP B 1 55 ? -1.635 -13.117 0.151 1 98.38 55 ASP B O 1
ATOM 1504 N N . ILE B 1 56 ? -2.057 -11.414 -1.303 1 98.62 56 ILE B N 1
ATOM 1505 C CA . ILE B 1 56 ? -1.697 -12.219 -2.465 1 98.62 56 ILE B CA 1
ATOM 1506 C C . ILE B 1 56 ? -0.204 -12.539 -2.43 1 98.62 56 ILE B C 1
ATOM 1508 O O . ILE B 1 56 ? 0.199 -13.68 -2.684 1 98.62 56 ILE B O 1
ATOM 1512 N N . VAL B 1 57 ? 0.57 -11.594 -2.09 1 98.56 57 VAL B N 1
ATOM 1513 C CA . VAL B 1 57 ? 2.014 -11.805 -2.027 1 98.56 57 VAL B CA 1
ATOM 1514 C C . VAL B 1 57 ? 2.346 -12.789 -0.912 1 98.56 57 VAL B C 1
ATOM 1516 O O . VAL B 1 57 ? 3.205 -13.656 -1.078 1 98.56 57 VAL B O 1
ATOM 1519 N N . LYS B 1 58 ? 1.688 -12.68 0.215 1 98.38 58 LYS B N 1
ATOM 1520 C CA . LYS B 1 58 ? 1.836 -13.664 1.277 1 98.38 58 LYS B CA 1
ATOM 1521 C C . LYS B 1 58 ? 1.479 -15.062 0.779 1 98.38 58 LYS B C 1
ATOM 1523 O O . LYS B 1 58 ? 2.166 -16.031 1.098 1 98.38 58 LYS B O 1
ATOM 1528 N N . GLY B 1 59 ? 0.388 -15.117 0.044 1 98.25 59 GLY B N 1
ATOM 1529 C CA . GLY B 1 59 ? -0.019 -16.391 -0.539 1 98.25 59 GLY B CA 1
ATOM 1530 C C . GLY B 1 59 ? 1.021 -16.984 -1.475 1 98.25 59 GLY B C 1
ATOM 1531 O O . GLY B 1 59 ? 1.248 -18.188 -1.475 1 98.25 59 GLY B O 1
ATOM 1532 N N . MET B 1 60 ? 1.557 -16.094 -2.262 1 97.69 60 MET B N 1
ATOM 1533 C CA . MET B 1 60 ? 2.605 -16.547 -3.174 1 97.69 60 MET B CA 1
ATOM 1534 C C . MET B 1 60 ? 3.785 -17.125 -2.402 1 97.69 60 MET B C 1
ATOM 1536 O O . MET B 1 60 ? 4.367 -18.125 -2.814 1 97.69 60 MET B O 1
ATOM 1540 N N . HIS B 1 61 ? 4.184 -16.453 -1.342 1 98.06 61 HIS B N 1
ATOM 1541 C CA . HIS B 1 61 ? 5.27 -16.953 -0.506 1 98.06 61 HIS B CA 1
ATOM 1542 C C . HIS B 1 61 ? 4.934 -18.328 0.073 1 98.06 61 HIS B C 1
ATOM 1544 O O . HIS B 1 61 ? 5.777 -19.219 0.091 1 98.06 61 HIS B O 1
ATOM 1550 N N . GLN B 1 62 ? 3.736 -18.531 0.477 1 97.75 62 GLN B N 1
ATOM 1551 C CA . GLN B 1 62 ? 3.322 -19.734 1.204 1 97.75 62 GLN B CA 1
ATOM 1552 C C . GLN B 1 62 ? 3.055 -20.891 0.25 1 97.75 62 GLN B C 1
ATOM 1554 O O . GLN B 1 62 ? 3.365 -22.031 0.561 1 97.75 62 GLN B O 1
ATOM 1559 N N . MET B 1 63 ? 2.498 -20.578 -0.994 1 97.38 63 MET B N 1
ATOM 1560 C CA . MET B 1 63 ? 1.951 -21.641 -1.835 1 97.38 63 MET B CA 1
ATOM 1561 C C . MET B 1 63 ? 2.709 -21.734 -3.154 1 97.38 63 MET B C 1
ATOM 1563 O O . MET B 1 63 ? 2.496 -22.672 -3.934 1 97.38 63 MET B O 1
ATOM 1567 N N . GLY B 1 64 ? 3.498 -20.812 -3.41 1 96.69 64 GLY B N 1
ATOM 1568 C CA . GLY B 1 64 ? 4.18 -20.797 -4.695 1 96.69 64 GLY B CA 1
ATOM 1569 C C . GLY B 1 64 ? 3.238 -20.625 -5.871 1 96.69 64 GLY B C 1
ATOM 1570 O O . GLY B 1 64 ? 2.346 -19.766 -5.84 1 96.69 64 GLY B O 1
ATOM 1571 N N . ALA B 1 65 ? 3.439 -21.422 -6.855 1 96.62 65 ALA B N 1
ATOM 1572 C CA . ALA B 1 65 ? 2.674 -21.312 -8.094 1 96.62 65 ALA B CA 1
ATOM 1573 C C . ALA B 1 65 ? 1.206 -21.672 -7.863 1 96.62 65 ALA B C 1
ATOM 1575 O O . ALA B 1 65 ? 0.324 -21.172 -8.57 1 96.62 65 ALA B O 1
ATOM 1576 N N . ALA B 1 66 ? 0.942 -22.438 -6.902 1 97.5 66 ALA B N 1
ATOM 1577 C CA . ALA B 1 66 ? -0.417 -22.891 -6.637 1 97.5 66 ALA B CA 1
ATOM 1578 C C . ALA B 1 66 ? -1.302 -21.75 -6.16 1 97.5 66 ALA B C 1
ATOM 1580 O O . ALA B 1 66 ? -2.531 -21.844 -6.184 1 97.5 66 ALA B O 1
ATOM 1581 N N . CYS B 1 67 ? -0.702 -20.656 -5.766 1 97.88 67 CYS B N 1
ATOM 1582 C CA . CYS B 1 67 ? -1.418 -19.516 -5.215 1 97.88 67 CYS B CA 1
ATOM 1583 C C . CYS B 1 67 ? -2.434 -18.969 -6.211 1 97.88 67 CYS B C 1
ATOM 1585 O O . CYS B 1 67 ? -3.551 -18.609 -5.836 1 97.88 67 CYS B O 1
ATOM 1587 N N . ILE B 1 68 ? -2.059 -18.938 -7.473 1 97.12 68 ILE B N 1
ATOM 1588 C CA . ILE B 1 68 ? -2.857 -18.297 -8.508 1 97.12 68 ILE B CA 1
ATOM 1589 C C . ILE B 1 68 ? -4.219 -18.984 -8.617 1 97.12 68 ILE B C 1
ATOM 1591 O O . ILE B 1 68 ? -5.219 -18.328 -8.938 1 97.12 68 ILE B O 1
ATOM 1595 N N . ASN B 1 69 ? -4.25 -20.266 -8.266 1 97.44 69 ASN B N 1
ATOM 1596 C CA . ASN B 1 69 ? -5.477 -21.047 -8.414 1 97.44 69 ASN B CA 1
ATOM 1597 C C . ASN B 1 69 ? -6.223 -21.172 -7.09 1 97.44 69 ASN B C 1
ATOM 1599 O O . ASN B 1 69 ? -7.312 -21.75 -7.043 1 97.44 69 ASN B O 1
ATOM 1603 N N . SER B 1 70 ? -5.676 -20.672 -6.055 1 98 70 SER B N 1
ATOM 1604 C CA . SER B 1 70 ? -6.352 -20.703 -4.762 1 98 70 SER B CA 1
ATOM 1605 C C . SER B 1 70 ? -7.559 -19.766 -4.746 1 98 70 SER B C 1
ATOM 1607 O O . SER B 1 70 ? -7.727 -18.953 -5.652 1 98 70 SER B O 1
ATOM 1609 N N . LEU B 1 71 ? -8.383 -20.047 -3.75 1 98.75 71 LEU B N 1
ATOM 1610 C CA . LEU B 1 71 ? -9.602 -19.234 -3.635 1 98.75 71 LEU B CA 1
ATOM 1611 C C . LEU B 1 71 ? -9.359 -18.016 -2.758 1 98.75 71 LEU B C 1
ATOM 1613 O O . LEU B 1 71 ? -8.523 -18.047 -1.848 1 98.75 71 LEU B O 1
ATOM 1617 N N . VAL B 1 72 ? -10.078 -16.953 -3.012 1 98.81 72 VAL B N 1
ATOM 1618 C CA . VAL B 1 72 ? -10 -15.703 -2.27 1 98.81 72 VAL B CA 1
ATOM 1619 C C . VAL B 1 72 ? -10.156 -15.977 -0.775 1 98.81 72 VAL B C 1
ATOM 1621 O O . VAL B 1 72 ? -9.406 -15.438 0.045 1 98.81 72 VAL B O 1
ATOM 1624 N N . GLN B 1 73 ? -11.047 -16.859 -0.401 1 98.5 73 GLN B N 1
ATOM 1625 C CA . GLN B 1 73 ? -11.328 -17.125 1.003 1 98.5 73 GLN B CA 1
ATOM 1626 C C . GLN B 1 73 ? -10.125 -17.75 1.699 1 98.5 73 GLN B C 1
ATOM 1628 O O . GLN B 1 73 ? -10.016 -17.703 2.926 1 98.5 73 GLN B O 1
ATOM 1633 N N . ASP B 1 74 ? -9.195 -18.297 0.944 1 97.94 74 ASP B N 1
ATOM 1634 C CA . ASP B 1 74 ? -8.016 -18.922 1.518 1 97.94 74 ASP B CA 1
ATOM 1635 C C . ASP B 1 74 ? -6.984 -17.875 1.943 1 97.94 74 ASP B C 1
ATOM 1637 O O . ASP B 1 74 ? -6.086 -18.172 2.738 1 97.94 74 ASP B O 1
ATOM 1641 N N . LEU B 1 75 ? -7.137 -16.672 1.404 1 98.38 75 LEU B N 1
ATOM 1642 C CA . LEU B 1 75 ? -6.074 -15.688 1.601 1 98.38 75 LEU B CA 1
ATOM 1643 C C . LEU B 1 75 ? -6.613 -14.43 2.277 1 98.38 75 LEU B C 1
ATOM 1645 O O . LEU B 1 75 ? -5.855 -13.68 2.893 1 98.38 75 LEU B O 1
ATOM 1649 N N . MET B 1 76 ? -7.875 -14.203 2.123 1 98.38 76 MET B N 1
ATOM 1650 C CA . MET B 1 76 ? -8.445 -12.938 2.576 1 98.38 76 MET B CA 1
ATOM 1651 C C . MET B 1 76 ? -8.383 -12.828 4.098 1 98.38 76 MET B C 1
ATOM 1653 O O . MET B 1 76 ? -8.305 -13.836 4.793 1 98.38 76 MET B O 1
ATOM 1657 N N . SER B 1 77 ? -8.336 -11.578 4.566 1 97.75 77 SER B N 1
ATOM 1658 C CA . SER B 1 77 ? -8.555 -11.336 5.992 1 97.75 77 SER B CA 1
ATOM 1659 C C . SER B 1 77 ? -10.039 -11.344 6.336 1 97.75 77 SER B C 1
ATOM 1661 O O . SER B 1 77 ? -10.844 -10.734 5.633 1 97.75 77 SER B O 1
ATOM 1663 N N . THR B 1 78 ? -10.367 -11.992 7.422 1 97.06 78 THR B N 1
ATOM 1664 C CA . THR B 1 78 ? -11.781 -12.109 7.781 1 97.06 78 THR B CA 1
ATOM 1665 C C . THR B 1 78 ? -12.125 -11.148 8.922 1 97.06 78 THR B C 1
ATOM 1667 O O . THR B 1 78 ? -13.297 -10.891 9.188 1 97.06 78 THR B O 1
ATOM 1670 N N . LYS B 1 79 ? -11.156 -10.672 9.656 1 94.62 79 LYS B N 1
ATOM 1671 C CA . LYS B 1 79 ? -11.367 -9.625 10.648 1 94.62 79 LYS B CA 1
ATOM 1672 C C . LYS B 1 79 ? -11.25 -8.234 10.023 1 94.62 79 LYS B C 1
ATOM 1674 O O . LYS B 1 79 ? -10.203 -7.598 10.117 1 94.62 79 LYS B O 1
ATOM 1679 N N . VAL B 1 80 ? -12.375 -7.805 9.516 1 96.25 80 VAL B N 1
ATOM 1680 C CA . VAL B 1 80 ? -12.352 -6.578 8.727 1 96.25 80 VAL B CA 1
ATOM 1681 C C . VAL B 1 80 ? -12.727 -5.387 9.609 1 96.25 80 VAL B C 1
ATOM 1683 O O . VAL B 1 80 ? -13.812 -5.363 10.203 1 96.25 80 VAL B O 1
ATOM 1686 N N . THR B 1 81 ? -11.875 -4.473 9.797 1 97.44 81 THR B N 1
ATOM 1687 C CA . THR B 1 81 ? -12.195 -3.191 10.414 1 97.44 81 THR B CA 1
ATOM 1688 C C . THR B 1 81 ? -12.875 -2.264 9.406 1 97.44 81 THR B C 1
ATOM 1690 O O . THR B 1 81 ? -12.445 -2.156 8.258 1 97.44 81 THR B O 1
ATOM 1693 N N . THR B 1 82 ? -13.969 -1.649 9.82 1 97.62 82 THR B N 1
ATOM 1694 C CA . THR B 1 82 ? -14.719 -0.776 8.922 1 97.62 82 THR B CA 1
ATOM 1695 C C . THR B 1 82 ? -14.852 0.624 9.516 1 97.62 82 THR B C 1
ATOM 1697 O O . THR B 1 82 ? -14.484 0.853 10.672 1 97.62 82 THR B O 1
ATOM 1700 N N . CYS B 1 83 ? -15.266 1.519 8.688 1 97.12 83 CYS B N 1
ATOM 1701 C CA . CYS B 1 83 ? -15.617 2.857 9.148 1 97.12 83 CYS B CA 1
ATOM 1702 C C . CYS B 1 83 ? -16.922 3.324 8.516 1 97.12 83 CYS B C 1
ATOM 1704 O O . CYS B 1 83 ? -17.516 2.613 7.699 1 97.12 83 CYS B O 1
ATOM 1706 N N . THR B 1 84 ? -17.406 4.453 8.984 1 96.94 84 THR B N 1
ATOM 1707 C CA . THR B 1 84 ? -18.609 5.043 8.422 1 96.94 84 THR B CA 1
ATOM 1708 C C . THR B 1 84 ? -18.281 6.332 7.668 1 96.94 84 THR B C 1
ATOM 1710 O O . THR B 1 84 ? -17.203 6.891 7.828 1 96.94 84 THR B O 1
ATOM 1713 N N . GLU B 1 85 ? -19.234 6.754 6.848 1 94.06 85 GLU B N 1
ATOM 1714 C CA . GLU B 1 85 ? -19 7.949 6.039 1 94.06 85 GLU B CA 1
ATOM 1715 C C . GLU B 1 85 ? -18.922 9.195 6.91 1 94.06 85 GLU B C 1
ATOM 1717 O O . GLU B 1 85 ? -18.406 10.234 6.477 1 94.06 85 GLU B O 1
ATOM 1722 N N . ASP B 1 86 ? -19.375 9.102 8.18 1 95.5 86 ASP B N 1
ATOM 1723 C CA . ASP B 1 86 ? -19.422 10.266 9.062 1 95.5 86 ASP B CA 1
ATOM 1724 C C . ASP B 1 86 ? -18.172 10.352 9.93 1 95.5 86 ASP B C 1
ATOM 1726 O O . ASP B 1 86 ? -17.953 11.352 10.617 1 95.5 86 ASP B O 1
ATOM 1730 N N . GLU B 1 87 ? -17.391 9.328 9.891 1 94.81 87 GLU B N 1
ATOM 1731 C CA . GLU B 1 87 ? -16.156 9.336 10.68 1 94.81 87 GLU B CA 1
ATOM 1732 C C . GLU B 1 87 ? -15.156 10.344 10.133 1 94.81 87 GLU B C 1
ATOM 1734 O O . GLU B 1 87 ? -15.148 10.641 8.93 1 94.81 87 GLU B O 1
ATOM 1739 N N . ASP B 1 88 ? -14.359 10.898 11.07 1 91.38 88 ASP B N 1
ATOM 1740 C CA . ASP B 1 88 ? -13.305 11.828 10.688 1 91.38 88 ASP B CA 1
ATOM 1741 C C . ASP B 1 88 ? -12.117 11.094 10.062 1 91.38 88 ASP B C 1
ATOM 1743 O O . ASP B 1 88 ? -11.734 10.023 10.523 1 91.38 88 ASP B O 1
ATOM 1747 N N . VAL B 1 89 ? -11.484 11.773 9.109 1 90.31 89 VAL B N 1
ATOM 1748 C CA . VAL B 1 89 ? -10.32 11.227 8.414 1 90.31 89 VAL B CA 1
ATOM 1749 C C . VAL B 1 89 ? -9.227 10.898 9.43 1 90.31 89 VAL B C 1
ATOM 1751 O O . VAL B 1 89 ? -8.547 9.875 9.305 1 90.31 89 VAL B O 1
ATOM 1754 N N . GLN B 1 90 ? -9.078 11.703 10.406 1 86.31 90 GLN B N 1
ATOM 1755 C CA . GLN B 1 90 ? -8.047 11.492 11.414 1 86.31 90 GLN B CA 1
ATOM 1756 C C . GLN B 1 90 ? -8.289 10.195 12.18 1 86.31 90 GLN B C 1
ATOM 1758 O O . GLN B 1 90 ? -7.344 9.453 12.469 1 86.31 90 GLN B O 1
ATOM 1763 N N . SER B 1 91 ? -9.508 9.992 12.539 1 90.81 91 SER B N 1
ATOM 1764 C CA . SER B 1 91 ? -9.859 8.766 13.25 1 90.81 91 SER B CA 1
ATOM 1765 C C . SER B 1 91 ? -9.555 7.535 12.406 1 90.81 91 SER B C 1
ATOM 1767 O O . SER B 1 91 ? -9.031 6.543 12.906 1 90.81 91 SER B O 1
ATOM 1769 N N . VAL B 1 92 ? -9.859 7.652 11.125 1 93.5 92 VAL B N 1
ATOM 1770 C CA . VAL B 1 92 ? -9.641 6.547 10.195 1 93.5 92 VAL B CA 1
ATOM 1771 C C . VAL B 1 92 ? -8.141 6.324 10.008 1 93.5 92 VAL B C 1
ATOM 1773 O O . VAL B 1 92 ? -7.676 5.18 9.961 1 93.5 92 VAL B O 1
ATOM 1776 N N . GLN B 1 93 ? -7.418 7.363 9.961 1 90.81 93 GLN B N 1
ATOM 1777 C CA . GLN B 1 93 ? -5.965 7.266 9.867 1 90.81 93 GLN B CA 1
ATOM 1778 C C . GLN B 1 93 ? -5.387 6.516 11.062 1 90.81 93 GLN B C 1
ATOM 1780 O O . GLN B 1 93 ? -4.492 5.684 10.914 1 90.81 93 GLN B O 1
ATOM 1785 N N . GLN B 1 94 ? -5.926 6.801 12.227 1 90.5 94 GLN B N 1
ATOM 1786 C CA . GLN B 1 94 ? -5.473 6.145 13.453 1 90.5 94 GLN B CA 1
ATOM 1787 C C . GLN B 1 94 ? -5.805 4.656 13.43 1 90.5 94 GLN B C 1
ATOM 1789 O O . GLN B 1 94 ? -5 3.83 13.867 1 90.5 94 GLN B O 1
ATOM 1794 N N . LYS B 1 95 ? -6.953 4.363 12.93 1 94 95 LYS B N 1
ATOM 1795 C CA . LYS B 1 95 ? -7.34 2.961 12.805 1 94 95 LYS B CA 1
ATOM 1796 C C . LYS B 1 95 ? -6.375 2.201 11.891 1 94 95 LYS B C 1
ATOM 1798 O O . LYS B 1 95 ? -5.945 1.096 12.227 1 94 95 LYS B O 1
ATOM 1803 N N . MET B 1 96 ? -6.043 2.867 10.773 1 93.88 96 MET B N 1
ATOM 1804 C CA . MET B 1 96 ? -5.125 2.24 9.82 1 93.88 96 MET B CA 1
ATOM 1805 C C . MET B 1 96 ? -3.742 2.064 10.445 1 93.88 96 MET B C 1
ATOM 1807 O O . MET B 1 96 ? -3.111 1.02 10.273 1 93.88 96 MET B O 1
ATOM 1811 N N . HIS B 1 97 ? -3.346 3.018 11.117 1 89.94 97 HIS B N 1
ATOM 1812 C CA . HIS B 1 97 ? -2.029 2.998 11.75 1 89.94 97 HIS B CA 1
ATOM 1813 C C . HIS B 1 97 ? -1.949 1.92 12.828 1 89.94 97 HIS B C 1
ATOM 1815 O O . HIS B 1 97 ? -1.017 1.113 12.836 1 89.94 97 HIS B O 1
ATOM 1821 N N . ASN B 1 98 ? -2.973 1.844 13.68 1 91.81 98 ASN B N 1
ATOM 1822 C CA . ASN B 1 98 ? -3.004 0.885 14.781 1 91.81 98 ASN B CA 1
ATOM 1823 C C . ASN B 1 98 ? -3.164 -0.545 14.273 1 91.81 98 ASN B C 1
ATOM 1825 O O . ASN B 1 98 ? -2.547 -1.47 14.805 1 91.81 98 ASN B O 1
ATOM 1829 N N . GLY B 1 99 ? -3.922 -0.68 13.289 1 92.69 99 GLY B N 1
ATOM 1830 C CA . GLY B 1 99 ? -4.207 -1.999 12.742 1 92.69 99 GLY B CA 1
ATOM 1831 C C . GLY B 1 99 ? -3.18 -2.461 11.727 1 92.69 99 GLY B C 1
ATOM 1832 O O . GLY B 1 99 ? -3.18 -3.625 11.328 1 92.69 99 GLY B O 1
ATOM 1833 N N . ARG B 1 100 ? -2.393 -1.547 11.25 1 91.12 100 ARG B N 1
ATOM 1834 C CA . ARG B 1 100 ? -1.351 -1.827 10.273 1 91.12 100 ARG B CA 1
ATOM 1835 C C . ARG B 1 100 ? -1.953 -2.332 8.961 1 91.12 100 ARG B C 1
ATOM 1837 O O . ARG B 1 100 ? -1.509 -3.348 8.422 1 91.12 100 ARG B O 1
ATOM 1844 N N . PHE B 1 101 ? -3.049 -1.668 8.625 1 94.19 101 PHE B N 1
ATOM 1845 C CA . PHE B 1 101 ? -3.631 -1.95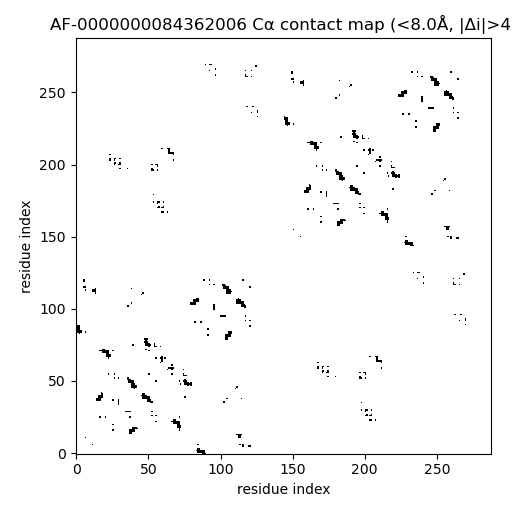1 7.32 1 94.19 101 PHE B CA 1
ATOM 1846 C C . PHE B 1 101 ? -3.754 -0.676 6.496 1 94.19 101 PHE B C 1
ATOM 1848 O O . PHE B 1 101 ? -3.77 0.427 7.047 1 94.19 101 PHE B O 1
ATOM 1855 N N . ARG B 1 102 ? -3.922 -0.871 5.16 1 95.44 102 ARG B N 1
ATOM 1856 C CA . ARG B 1 102 ? -3.828 0.257 4.242 1 95.44 102 ARG B CA 1
ATOM 1857 C C . ARG B 1 102 ? -5.203 0.642 3.705 1 95.44 102 ARG B C 1
ATOM 1859 O O . ARG B 1 102 ? -5.363 1.697 3.088 1 95.44 102 ARG B O 1
ATOM 1866 N N . HIS B 1 103 ? -6.176 -0.26 3.934 1 96.56 103 HIS B N 1
ATOM 1867 C CA . HIS B 1 103 ? -7.508 -0.057 3.377 1 96.56 103 HIS B CA 1
ATOM 1868 C C . HIS B 1 103 ? -8.586 -0.32 4.422 1 96.56 103 HIS B C 1
ATOM 1870 O O . HIS B 1 103 ? -8.43 -1.201 5.27 1 96.56 103 HIS B O 1
ATOM 1876 N N . ILE B 1 104 ? -9.617 0.45 4.305 1 97.06 104 ILE B N 1
ATOM 1877 C CA . ILE B 1 104 ? -10.727 0.264 5.23 1 97.06 104 ILE B CA 1
ATOM 1878 C C . ILE B 1 104 ? -12.055 0.4 4.48 1 97.06 104 ILE B C 1
ATOM 1880 O O . ILE B 1 104 ? -12.289 1.405 3.807 1 97.06 104 ILE B O 1
ATOM 1884 N N . PRO B 1 105 ? -12.914 -0.65 4.531 1 97.44 105 PRO B N 1
ATOM 1885 C CA . PRO B 1 105 ? -14.242 -0.545 3.93 1 97.44 105 PRO B CA 1
ATOM 1886 C C . PRO B 1 105 ? -15.148 0.436 4.672 1 97.44 105 PRO B C 1
ATOM 1888 O O . PRO B 1 105 ? -15.055 0.567 5.895 1 97.44 105 PRO B O 1
ATOM 1891 N N . VAL B 1 106 ? -15.984 1.073 3.928 1 96.81 106 VAL B N 1
ATOM 1892 C CA . VAL B 1 106 ? -16.953 2.008 4.488 1 96.81 106 VAL B CA 1
ATOM 1893 C C . VAL B 1 106 ? -18.344 1.39 4.441 1 96.81 106 VAL B C 1
ATOM 1895 O O . VAL B 1 106 ? -18.812 0.953 3.383 1 96.81 106 VAL B O 1
ATOM 1898 N N . ILE B 1 107 ? -18.938 1.394 5.602 1 96.06 107 ILE B N 1
ATOM 1899 C CA . ILE B 1 107 ? -20.25 0.774 5.711 1 96.06 107 ILE B CA 1
ATOM 1900 C C . ILE B 1 107 ? -21.297 1.836 6.051 1 96.06 107 ILE B C 1
ATOM 1902 O O . ILE B 1 107 ? -21.062 2.705 6.891 1 96.06 107 ILE B O 1
ATOM 1906 N N . LYS B 1 108 ? -22.391 1.82 5.352 1 94 108 LYS B N 1
ATOM 1907 C CA . LYS B 1 108 ? -23.562 2.633 5.645 1 94 108 LYS B CA 1
ATOM 1908 C C . LYS B 1 108 ? -24.828 1.77 5.746 1 94 108 LYS B C 1
ATOM 1910 O O . LYS B 1 108 ? -25.203 1.097 4.785 1 94 108 LYS B O 1
ATOM 1915 N N . GLU B 1 109 ? -25.453 1.788 6.906 1 93.56 109 GLU B N 1
ATOM 1916 C CA . GLU B 1 109 ? -26.672 1.021 7.133 1 93.56 109 GLU B CA 1
ATOM 1917 C C . GLU B 1 109 ? -26.484 -0.446 6.762 1 93.56 109 GLU B C 1
ATOM 1919 O O . GLU B 1 109 ? -27.312 -1.023 6.051 1 93.56 109 GLU B O 1
ATOM 1924 N N . GLY B 1 110 ? -25.312 -1.001 7.031 1 91.06 110 GLY B N 1
ATOM 1925 C CA . GLY B 1 110 ? -25.031 -2.414 6.848 1 91.06 110 GLY B CA 1
ATOM 1926 C C . GLY B 1 110 ? -24.562 -2.752 5.445 1 91.06 110 GLY B C 1
ATOM 1927 O O . GLY B 1 110 ? -24.266 -3.91 5.145 1 91.06 110 GLY B O 1
ATOM 1928 N N . LYS B 1 111 ? -24.469 -1.693 4.688 1 92.88 111 LYS B N 1
ATOM 1929 C CA . LYS B 1 111 ? -24.078 -1.931 3.299 1 92.88 111 LYS B CA 1
ATOM 1930 C C . LYS B 1 111 ? -22.719 -1.328 3 1 92.88 111 LYS B C 1
ATOM 1932 O O . LYS B 1 111 ? -22.406 -0.229 3.461 1 92.88 111 LYS B O 1
ATOM 1937 N N . LEU B 1 112 ? -22 -2.059 2.201 1 95.5 112 LEU B N 1
ATOM 1938 C CA . LEU B 1 112 ? -20.703 -1.574 1.742 1 95.5 112 LEU B CA 1
ATOM 1939 C C . LEU B 1 112 ? -20.875 -0.463 0.711 1 95.5 112 LEU B C 1
ATOM 1941 O O . LEU B 1 112 ? -21.484 -0.671 -0.338 1 95.5 112 LEU B O 1
ATOM 1945 N N . ILE B 1 113 ? -20.266 0.724 1.011 1 94.19 113 ILE B N 1
ATOM 1946 C CA . ILE B 1 113 ? -20.5 1.827 0.087 1 94.19 113 ILE B CA 1
ATOM 1947 C C . ILE B 1 113 ? -19.172 2.324 -0.481 1 94.19 113 ILE B C 1
ATOM 1949 O O . ILE B 1 113 ? -19.156 3.225 -1.323 1 94.19 113 ILE B O 1
ATOM 1953 N N . GLY B 1 114 ? -18.094 1.765 -0.015 1 95.12 114 GLY B N 1
ATOM 1954 C CA . GLY B 1 114 ? -16.812 2.18 -0.56 1 95.12 114 GLY B CA 1
ATOM 1955 C C . GLY B 1 114 ? -15.633 1.595 0.19 1 95.12 114 GLY B C 1
ATOM 1956 O O . GLY B 1 114 ? -15.812 0.818 1.132 1 95.12 114 GLY B O 1
ATOM 1957 N N . VAL B 1 115 ? -14.469 1.845 -0.276 1 96.19 115 VAL B N 1
ATOM 1958 C CA . VAL B 1 115 ? -13.211 1.503 0.381 1 96.19 115 VAL B CA 1
ATOM 1959 C C . VAL B 1 115 ? -12.289 2.715 0.383 1 96.19 115 VAL B C 1
ATOM 1961 O O . VAL B 1 115 ? -12.141 3.393 -0.638 1 96.19 115 VAL B O 1
ATOM 1964 N N . ILE B 1 116 ? -11.719 3.012 1.525 1 94.94 116 ILE B N 1
ATOM 1965 C CA . ILE B 1 116 ? -10.781 4.113 1.663 1 94.94 116 ILE B CA 1
ATOM 1966 C C . ILE B 1 116 ? -9.359 3.564 1.813 1 94.94 116 ILE B C 1
ATOM 1968 O O . ILE B 1 116 ? -9.133 2.615 2.566 1 94.94 116 ILE B O 1
ATOM 1972 N N . SER B 1 117 ? -8.438 4.121 1.046 1 94.75 117 SER B N 1
ATOM 1973 C CA . SER B 1 117 ? -7.043 3.699 1.131 1 94.75 117 SER B CA 1
ATOM 1974 C C . SER B 1 117 ? -6.195 4.742 1.854 1 94.75 117 SER B C 1
ATOM 1976 O O . SER B 1 117 ? -6.641 5.867 2.074 1 94.75 117 SER B O 1
ATOM 1978 N N . GLN B 1 118 ? -5.008 4.309 2.207 1 92.19 118 GLN B N 1
ATOM 1979 C CA . GLN B 1 118 ? -4.043 5.246 2.768 1 92.19 118 GLN B CA 1
ATOM 1980 C C . GLN B 1 118 ? -3.746 6.383 1.792 1 92.19 118 GLN B C 1
ATOM 1982 O O . GLN B 1 118 ? -3.514 7.52 2.205 1 92.19 118 GLN B O 1
ATOM 1987 N N . GLY B 1 119 ? -3.748 6.008 0.511 1 90.94 119 GLY B N 1
ATOM 1988 C CA . GLY B 1 119 ? -3.557 7.035 -0.499 1 90.94 119 GLY B CA 1
ATOM 1989 C C . GLY B 1 119 ? -4.645 8.094 -0.487 1 90.94 119 GLY B C 1
ATOM 1990 O O . GLY B 1 119 ? -4.363 9.281 -0.669 1 90.94 119 GLY B O 1
ATOM 1991 N N . ASP B 1 120 ? -5.824 7.703 -0.297 1 90.25 120 ASP B N 1
ATOM 1992 C CA . ASP B 1 120 ? -6.949 8.625 -0.214 1 90.25 120 ASP B CA 1
ATOM 1993 C C . ASP B 1 120 ? -6.777 9.602 0.953 1 90.25 120 ASP B C 1
ATOM 1995 O O . ASP B 1 120 ? -7.008 10.797 0.808 1 90.25 120 ASP B O 1
ATOM 1999 N N . VAL B 1 121 ? -6.371 9.008 2.113 1 88.12 121 VAL B N 1
ATOM 2000 C CA . VAL B 1 121 ? -6.219 9.797 3.332 1 88.12 121 VAL B CA 1
ATOM 2001 C C . VAL B 1 121 ? -5.035 10.75 3.189 1 88.12 121 VAL B C 1
ATOM 2003 O O . VAL B 1 121 ? -5.102 11.898 3.623 1 88.12 121 VAL B O 1
ATOM 2006 N N . MET B 1 122 ? -4.023 10.258 2.615 1 86.12 122 MET B N 1
ATOM 2007 C CA . MET B 1 122 ? -2.836 11.078 2.402 1 86.12 122 MET B CA 1
ATOM 2008 C C . MET B 1 122 ? -3.162 12.289 1.54 1 86.12 122 MET B C 1
ATOM 2010 O O . MET B 1 122 ? -2.662 13.391 1.791 1 86.12 122 MET B O 1
ATOM 2014 N N . HIS B 1 123 ? -3.93 12.078 0.549 1 84 123 HIS B N 1
ATOM 2015 C CA . HIS B 1 123 ? -4.344 13.18 -0.309 1 84 123 HIS B CA 1
ATOM 2016 C C . HIS B 1 123 ? -5.027 14.281 0.498 1 84 123 HIS B C 1
ATOM 2018 O O . HIS B 1 123 ? -4.789 15.469 0.263 1 84 123 HIS B O 1
ATOM 2024 N N . MET B 1 124 ? -5.781 13.906 1.423 1 80.75 124 MET B N 1
ATOM 2025 C CA . MET B 1 124 ? -6.496 14.875 2.246 1 80.75 124 MET B CA 1
ATOM 2026 C C . MET B 1 124 ? -5.547 15.594 3.197 1 80.75 124 MET B C 1
ATOM 2028 O O . MET B 1 124 ? -5.707 16.781 3.463 1 80.75 124 MET B O 1
ATOM 2032 N N . CYS B 1 125 ? -4.598 14.82 3.689 1 75.19 125 CYS B N 1
ATOM 2033 C CA . CYS B 1 125 ? -3.602 15.422 4.574 1 75.19 125 CYS B CA 1
ATOM 2034 C C . CYS B 1 125 ? -2.793 16.484 3.842 1 75.19 125 CYS B C 1
ATOM 2036 O O . CYS B 1 125 ? -2.492 17.547 4.406 1 75.19 125 CYS B O 1
ATOM 2038 N N . ILE B 1 126 ? -2.488 16.25 2.607 1 76.88 126 ILE B N 1
ATOM 2039 C CA . ILE B 1 126 ? -1.741 17.203 1.793 1 76.88 126 ILE B CA 1
ATOM 2040 C C . ILE B 1 126 ? -2.574 18.469 1.58 1 76.88 126 ILE B C 1
ATOM 2042 O O . ILE B 1 126 ? -2.068 19.578 1.722 1 76.88 126 ILE B O 1
ATOM 2046 N N . GLU B 1 127 ? -3.777 18.234 1.353 1 76.25 127 GLU B N 1
ATOM 2047 C CA . GLU B 1 127 ? -4.672 19.359 1.128 1 76.25 127 GLU B CA 1
ATOM 2048 C C . GLU B 1 127 ? -4.848 20.188 2.4 1 76.25 127 GLU B C 1
ATOM 2050 O O . GLU B 1 127 ? -4.895 21.422 2.348 1 76.25 127 GLU B O 1
ATOM 2055 N N . GLN B 1 128 ? -4.988 19.453 3.453 1 71.12 128 GLN B N 1
ATOM 2056 C CA . GLN B 1 128 ? -5.156 20.141 4.734 1 71.12 128 GLN B CA 1
ATOM 2057 C C . GLN B 1 128 ? -3.914 20.938 5.098 1 71.12 128 GLN B C 1
ATOM 2059 O O . GLN B 1 128 ? -4.02 22.062 5.602 1 71.12 128 GLN B O 1
ATOM 2064 N N . ALA B 1 129 ? -2.791 20.375 4.859 1 69.25 129 ALA B N 1
ATOM 2065 C CA . ALA B 1 129 ? -1.54 21.062 5.172 1 69.25 129 ALA B CA 1
ATOM 2066 C C . ALA B 1 129 ? -1.386 22.328 4.332 1 69.25 129 ALA B C 1
ATOM 2068 O O . ALA B 1 129 ? -0.878 23.344 4.816 1 69.25 129 ALA B O 1
ATOM 2069 N N . GLN B 1 130 ? -1.811 22.188 3.139 1 70.62 130 GLN B N 1
ATOM 2070 C CA . GLN B 1 130 ? -1.723 23.344 2.25 1 70.62 130 GLN B CA 1
ATOM 2071 C C . GLN B 1 130 ? -2.65 24.453 2.711 1 70.62 130 GLN B C 1
ATOM 2073 O O . GLN B 1 130 ? -2.277 25.641 2.68 1 70.62 130 GLN B O 1
ATOM 2078 N N . THR B 1 131 ? -3.762 24.016 3.152 1 69.31 131 THR B N 1
ATOM 2079 C CA . THR B 1 131 ? -4.727 25 3.643 1 69.31 131 THR B CA 1
ATOM 2080 C C . THR B 1 131 ? -4.227 25.656 4.926 1 69.31 131 THR B C 1
ATOM 2082 O O . THR B 1 131 ? -4.332 26.875 5.09 1 69.31 131 THR B O 1
ATOM 2085 N N . GLU B 1 132 ? -3.695 24.859 5.766 1 65.25 132 GLU B N 1
ATOM 2086 C CA . GLU B 1 132 ? -3.186 25.375 7.031 1 65.25 132 GLU B CA 1
ATOM 2087 C C . GLU B 1 132 ? -1.993 26.297 6.812 1 65.25 132 GLU B C 1
ATOM 2089 O O . GLU B 1 132 ? -1.865 27.328 7.484 1 65.25 132 GLU B O 1
ATOM 2094 N N . ALA B 1 133 ? -1.152 25.953 5.895 1 65.88 133 ALA B N 1
ATOM 2095 C CA . ALA B 1 133 ? -0.002 26.797 5.574 1 65.88 133 ALA B CA 1
ATOM 2096 C C . ALA B 1 133 ? -0.448 28.156 5.039 1 65.88 133 ALA B C 1
ATOM 2098 O O . ALA B 1 133 ? 0.163 29.188 5.348 1 65.88 133 ALA B O 1
ATOM 2099 N N . SER B 1 134 ? -1.395 28.062 4.285 1 66.56 134 SER B N 1
ATOM 2100 C CA . SER B 1 134 ? -1.924 29.312 3.746 1 66.56 134 SER B CA 1
ATOM 2101 C C . SER B 1 134 ? -2.477 30.203 4.855 1 66.56 134 SER B C 1
ATOM 2103 O O . SER B 1 134 ? -2.244 31.406 4.859 1 66.56 134 SER B O 1
ATOM 2105 N N . VAL B 1 135 ? -3.133 29.562 5.762 1 61.09 135 VAL B N 1
AT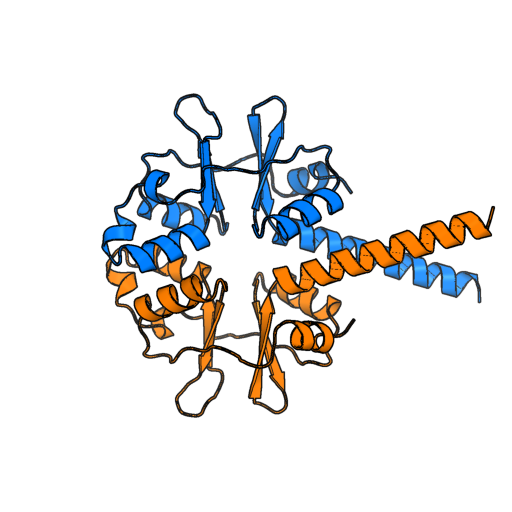OM 2106 C CA . VAL B 1 135 ? -3.738 30.297 6.867 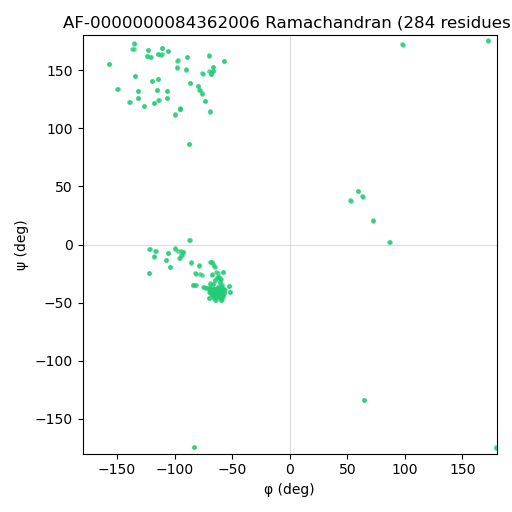1 61.09 135 VAL B CA 1
ATOM 2107 C C . VAL B 1 135 ? -2.646 30.906 7.742 1 61.09 135 VAL B C 1
ATOM 2109 O O . VAL B 1 135 ? -2.744 32.062 8.148 1 61.09 135 VAL B O 1
ATOM 2112 N N . MET B 1 136 ? -1.694 30.156 8 1 61 136 MET B N 1
ATOM 2113 C CA . MET B 1 136 ? -0.602 30.641 8.836 1 61 136 MET B CA 1
ATOM 2114 C C . MET B 1 136 ? 0.124 31.797 8.164 1 61 136 MET B C 1
ATOM 2116 O O . MET B 1 136 ? 0.482 32.781 8.82 1 61 136 MET B O 1
ATOM 2120 N N . ARG B 1 137 ? 0.283 31.688 6.883 1 65.94 137 ARG B N 1
ATOM 2121 C CA . ARG B 1 137 ? 0.913 32.781 6.133 1 65.94 137 ARG B CA 1
ATOM 2122 C C . ARG B 1 137 ? 0.064 34.031 6.184 1 65.94 137 ARG B C 1
ATOM 2124 O O . ARG B 1 137 ? 0.59 35.125 6.371 1 65.94 137 ARG B O 1
ATOM 2131 N N . GLU B 1 138 ? -1.192 33.812 6.082 1 65.56 138 GLU B N 1
ATOM 2132 C CA . GLU B 1 138 ? -2.104 34.938 6.125 1 65.56 138 GLU B CA 1
ATOM 2133 C C . GLU B 1 138 ? -2.096 35.625 7.5 1 65.56 138 GLU B C 1
ATOM 2135 O O . GLU B 1 138 ? -2.135 36.844 7.605 1 65.56 138 GLU B O 1
ATOM 2140 N N . LEU B 1 139 ? -2.031 34.781 8.516 1 60.84 139 LEU B N 1
ATOM 2141 C CA . LEU B 1 139 ? -2.008 35.281 9.883 1 60.84 139 LEU B CA 1
ATOM 2142 C C . LEU B 1 139 ? -0.693 36 10.172 1 60.84 139 LEU B C 1
ATOM 2144 O O . LEU B 1 139 ? -0.68 37.031 10.852 1 60.84 139 LEU B O 1
ATOM 2148 N N . ALA B 1 140 ? 0.339 35.562 9.625 1 67.94 140 ALA B N 1
ATOM 2149 C CA . ALA B 1 140 ? 1.642 36.188 9.797 1 67.94 140 ALA B CA 1
ATOM 2150 C C . ALA B 1 140 ? 1.682 37.562 9.094 1 67.94 140 ALA B C 1
ATOM 2152 O O . ALA B 1 140 ? 2.246 38.5 9.625 1 67.94 140 ALA B O 1
ATOM 2153 N N . ILE B 1 141 ? 1.102 37.531 8.008 1 66.12 141 ILE B N 1
ATOM 2154 C CA . ILE B 1 141 ? 1.039 38.781 7.258 1 66.12 141 ILE B CA 1
ATOM 2155 C C . ILE B 1 141 ? 0.173 39.781 8.008 1 66.12 141 ILE B C 1
ATOM 2157 O O . ILE B 1 141 ? 0.52 40.969 8.102 1 66.12 141 ILE B O 1
ATOM 2161 N N . ALA B 1 142 ? -0.858 39.281 8.68 1 67.38 142 ALA B N 1
ATOM 2162 C CA . ALA B 1 142 ? -1.793 40.156 9.375 1 67.38 142 ALA B CA 1
ATOM 2163 C C . ALA B 1 142 ? -1.182 40.688 10.664 1 67.38 142 ALA B C 1
ATOM 2165 O O . ALA B 1 142 ? -1.477 41.812 11.078 1 67.38 142 ALA B O 1
ATOM 2166 N N . ARG B 1 143 ? -0.423 39.812 11.273 1 61.28 143 ARG B N 1
ATOM 2167 C CA . ARG B 1 143 ? 0.15 40.25 12.547 1 61.28 143 ARG B CA 1
ATOM 2168 C C . ARG B 1 143 ? 1.321 41.219 12.32 1 61.28 143 ARG B C 1
ATOM 2170 O O . ARG B 1 143 ? 1.737 41.906 13.242 1 61.28 143 ARG B O 1
ATOM 2177 N N . GLY B 1 144 ? 1.949 41.062 11.125 1 56.16 144 GLY B N 1
ATOM 2178 C CA . GLY B 1 144 ? 2.906 42.125 10.852 1 56.16 144 GLY B CA 1
ATOM 2179 C C . GLY B 1 144 ? 2.295 43.312 10.125 1 56.16 144 GLY B C 1
ATOM 2180 O O . GLY B 1 144 ? 1.222 43.219 9.531 1 56.16 144 GLY B O 1
#

Foldseek 3Di:
DFLLVLDVVVDFDAAAAEQFAFLLVVVVVCVVVVHFKHFYAYPVQAGQFMGGVVLLVVLCVVPPPCRRGDGNNVRTGRPAAAAERGDDLVVVVVVCVVVVHFKHFYDDPRHTGYMDGVVSSVVVVVVVVVVVVVVVVVVVVVVD/DFLLVLDVVVDFDAAAAEQFAFLLVVVVVCVVVVHFKHFYAYPVQAGQFMGGPVLLVVLCVVPPPCRRGDGNNVRTGRPAAAAERGDDLVVVVVVCVVVVHFKHFYDDPRHTGYMDGVVSSVVVVVVVVVVVVVVVVVVVVVVD

InterPro domains:
  IPR000644 CBS domain [PF00571] (13-60)
  IPR000644 CBS domain [PF00571] (72-123)
  IPR000644 CBS domain [PS51371] (8-67)
  IPR000644 CBS domain [PS51371] (76-132)
  IPR000644 CBS domain [SM00116] (13-61)
  IPR000644 CBS domain [SM00116] (79-126)
  IPR044725 CBS domain-containing protein CBSX3, CBS domain [cd04623] (11-122)
  IPR046342 CBS domain superfamily [G3DSA:3.10.580.10] (1-141)
  IPR046342 CBS domain superfamily [SSF54631] (1-138)
  IPR051257 Diverse Function CBS-Domain-Containing Protein [PTHR43080] (1-130)

Sequence (288 aa):
MKISTILLRKGANVISLRPEDTVQTASAILTINKIGALPVRNSAEELVGILSERDIVKGMHQMGAACINSLVQDLMSTKVTTCTEDEDVQSVQQKMHNGRFRHIPVIKEGKLIGVISQGDVMHMCIEQAQTEASVMRELAIARGMKISTILLRKGANVISLRPEDTVQTASAILTINKIGALPVRNSAEELVGILSERDIVKGMHQMGAACINSLVQDLMSTKVTTCTEDEDVQSVQQKMHNGRFRHIPVIKEGKLIGVISQGDVMHMCIEQAQTEASVMRELAIARG

Secondary structure (DSSP, 8-state):
-BHHHHHHHH-S----B-TTSBHHHHHHHHHHHT-SEEEEE-TT--EEEEEEHHHHHHHHHHHGGGGGGSBGGGTSBSS---B-TTSBHHHHHHHHHHHT-SEEEEEETTEEEEEEEHHHHHHHHHHHHHHHHHHHHHHHHHH-/-BHHHHHHHH-S----B-TTSBHHHHHHHHHHHT-SEEEEE-TT--EEEEEEHHHHHHHHHHHGGGGGGSBGGGTSBSS---B-TTSBHHHHHHHHHHHT-SEEEEEETTEEEEEEEHHHHHHHHHHHHHHHHHHHHHHHHHH-

Nearest PDB structures (foldseek):
  3fhm-assembly2_C  TM=9.681E-01  e=3.126E-16  Agrobacterium fabrum str. C58
  3fhm-assembly2_B  TM=9.711E-01  e=7.691E-16  Agrobacterium fabrum str. C58
  3fhm-assembly1_D  TM=9.647E-01  e=3.294E-15  Agrobacterium fabrum str. C58
  4fry-assembly1_A  TM=9.369E-01  e=5.542E-13  Burkholderia ambifaria MC40-6
  1xkf-assembly1_B-2  TM=8.170E-01  e=5.084E-12  Mycobacterium tuberculosis

Solvent-accessible surface area (backbone atoms only — not comparable to full-atom values): 15373 Å² total; per-residue (Å²): 108,44,37,43,62,56,43,68,72,74,47,75,81,63,74,66,41,43,50,80,40,34,34,43,57,51,26,40,52,30,50,76,67,71,46,62,62,33,46,20,27,47,97,87,61,41,80,58,26,36,38,35,41,61,37,51,37,42,36,35,46,75,49,42,48,57,30,42,74,33,40,34,61,79,49,35,44,62,84,68,67,69,45,42,51,80,38,42,46,67,58,52,50,49,50,28,62,76,67,71,45,57,65,35,42,25,41,55,96,85,33,81,53,36,72,47,40,51,68,60,52,48,54,49,51,52,51,48,51,52,51,49,50,50,49,51,50,52,50,52,54,66,75,92,108,44,37,44,62,55,44,68,71,75,46,75,80,63,73,64,41,43,49,77,41,33,34,44,57,50,27,38,52,31,50,76,69,70,46,63,63,32,44,21,27,45,97,85,62,42,82,58,26,36,40,36,40,62,38,50,37,41,36,35,47,74,49,41,49,57,29,42,72,32,40,34,61,80,49,35,44,63,85,69,65,69,45,42,51,79,39,42,47,66,59,52,50,49,50,27,63,75,66,71,47,58,64,33,43,27,40,54,97,85,33,79,52,36,71,46,40,52,67,59,54,49,54,49,51,52,51,48,50,51,52,50,51,50,50,51,52,52,49,51,56,65,76,92

pLDDT: mean 90.73, std 10.9, range [56.06, 98.81]

Radius of gyration: 20.35 Å; Cα contacts (8 Å, |Δi|>4): 464; chains: 2; bounding box: 55×65×43 Å

Organism: NCBI:txid28181